Protein AF-A0A6I2X2X5-F1 (afdb_monomer_lite)

Structure (mmCIF, N/CA/C/O backbone):
data_AF-A0A6I2X2X5-F1
#
_entry.id   AF-A0A6I2X2X5-F1
#
loop_
_atom_site.group_PDB
_atom_site.id
_atom_site.type_symbol
_atom_site.label_atom_id
_atom_site.label_alt_id
_atom_site.label_comp_id
_atom_site.label_asym_id
_atom_site.label_entity_id
_atom_site.label_seq_id
_atom_site.pdbx_PDB_ins_code
_atom_site.Cartn_x
_atom_site.Cartn_y
_atom_site.Cartn_z
_atom_site.occupancy
_atom_site.B_iso_or_equiv
_atom_site.auth_seq_id
_atom_site.auth_comp_id
_atom_site.auth_asym_id
_atom_site.auth_atom_id
_atom_site.pdbx_PDB_model_num
ATOM 1 N N . ILE A 1 1 ? -25.294 11.859 3.677 1.00 70.31 1 ILE A N 1
ATOM 2 C CA . ILE A 1 1 ? -25.377 10.582 4.433 1.00 70.31 1 ILE A CA 1
ATOM 3 C C . ILE A 1 1 ? -26.573 9.757 3.980 1.00 70.31 1 ILE A C 1
ATOM 5 O O . ILE A 1 1 ? -26.322 8.728 3.386 1.00 70.31 1 ILE A O 1
ATOM 9 N N . ARG A 1 2 ? -27.830 10.205 4.142 1.00 77.06 2 ARG A N 1
ATOM 10 C CA . ARG A 1 2 ? -29.030 9.444 3.709 1.00 77.06 2 ARG A CA 1
ATOM 11 C C . ARG A 1 2 ? -28.963 8.922 2.261 1.00 77.06 2 ARG A C 1
ATOM 13 O O . ARG A 1 2 ? -29.245 7.759 2.027 1.00 77.06 2 ARG A O 1
ATOM 20 N N . THR A 1 3 ? -28.474 9.734 1.322 1.00 80.31 3 THR A N 1
ATOM 21 C CA . THR A 1 3 ? -28.262 9.330 -0.084 1.00 80.31 3 THR A CA 1
ATOM 22 C C . THR A 1 3 ? -27.225 8.211 -0.267 1.00 80.31 3 THR A C 1
ATOM 24 O O . THR A 1 3 ? -27.296 7.484 -1.245 1.00 80.31 3 THR A O 1
ATOM 27 N N . LEU A 1 4 ? -26.261 8.073 0.651 1.00 79.94 4 LEU A N 1
ATOM 28 C CA . LEU A 1 4 ? -25.192 7.065 0.591 1.00 79.94 4 LEU A CA 1
ATOM 29 C C . LEU A 1 4 ? -25.597 5.733 1.236 1.00 79.94 4 LEU A C 1
ATOM 31 O O . LEU A 1 4 ? -25.072 4.698 0.852 1.00 79.94 4 LEU A O 1
ATOM 35 N N . VAL A 1 5 ? -26.479 5.768 2.239 1.00 79.69 5 VAL A N 1
ATOM 36 C CA . VAL A 1 5 ? -26.761 4.620 3.121 1.00 79.69 5 VAL A CA 1
ATOM 37 C C . VAL A 1 5 ? -28.060 3.876 2.793 1.00 79.69 5 VAL A C 1
ATOM 39 O O . VAL A 1 5 ? -28.291 2.801 3.331 1.00 79.69 5 VAL A O 1
ATOM 42 N N . GLY A 1 6 ? -28.897 4.421 1.905 1.00 83.06 6 GLY A N 1
ATOM 43 C CA . GLY A 1 6 ? -30.153 3.788 1.494 1.00 83.06 6 GLY A CA 1
ATOM 44 C C . GLY A 1 6 ? -31.267 3.863 2.546 1.00 83.06 6 GLY A C 1
ATOM 45 O O . GLY A 1 6 ? -31.181 4.617 3.516 1.00 83.06 6 GLY A O 1
ATOM 46 N N . SER A 1 7 ? -32.348 3.110 2.319 1.00 84.19 7 SER A N 1
ATOM 47 C CA . SER A 1 7 ? -33.544 3.080 3.179 1.00 84.19 7 SER A CA 1
ATOM 48 C C . SER A 1 7 ? -33.384 2.246 4.449 1.00 84.19 7 SER A C 1
ATOM 50 O O . SER A 1 7 ? -34.158 2.430 5.383 1.00 84.19 7 SER A O 1
ATOM 52 N N . ASP A 1 8 ? -32.382 1.367 4.501 1.00 84.06 8 ASP A N 1
ATOM 53 C CA . ASP A 1 8 ? -32.175 0.430 5.615 1.00 84.06 8 ASP A CA 1
ATOM 54 C C . ASP A 1 8 ? -31.535 1.092 6.847 1.00 84.06 8 ASP A C 1
ATOM 56 O O . ASP A 1 8 ? -31.345 0.455 7.882 1.00 84.06 8 ASP A O 1
ATOM 60 N N . ILE A 1 9 ? -31.182 2.379 6.749 1.00 89.00 9 ILE A N 1
ATOM 61 C CA . ILE A 1 9 ? -30.486 3.126 7.797 1.00 89.00 9 ILE A CA 1
ATOM 62 C C . ILE A 1 9 ? -31.298 4.358 8.208 1.00 89.00 9 ILE A C 1
ATOM 64 O O . ILE A 1 9 ? -31.520 5.292 7.432 1.00 89.00 9 ILE A O 1
ATOM 68 N N . THR A 1 10 ? -31.663 4.412 9.490 1.00 90.50 10 THR A N 1
ATOM 69 C CA . THR A 1 10 ? -32.261 5.598 10.113 1.00 90.50 10 THR A CA 1
ATOM 70 C C . THR A 1 10 ? -31.168 6.578 10.523 1.00 90.50 10 THR A C 1
ATOM 72 O O . THR A 1 10 ? -30.361 6.306 11.408 1.00 90.50 10 THR A O 1
ATOM 75 N N . VAL A 1 11 ? -31.149 7.757 9.900 1.00 91.12 11 VAL A N 1
ATOM 76 C CA . VAL A 1 11 ? -30.179 8.814 10.224 1.00 91.12 11 VAL A CA 1
ATOM 77 C C . VAL A 1 11 ? -30.799 9.823 11.184 1.00 91.12 11 VAL A C 1
ATOM 79 O O . VAL A 1 11 ? -31.717 10.552 10.804 1.00 91.12 11 VAL A O 1
ATOM 82 N N . VAL A 1 12 ? -30.259 9.921 12.394 1.00 93.06 12 VAL A N 1
ATOM 83 C CA . VAL A 1 12 ? -30.629 10.945 13.383 1.00 93.06 12 VAL A CA 1
ATOM 84 C C . VAL A 1 12 ? -29.574 12.050 13.450 1.00 93.06 12 VAL A C 1
ATOM 86 O O . VAL A 1 12 ? -28.396 11.814 13.184 1.00 93.06 12 VAL A O 1
ATOM 89 N N . THR A 1 13 ? -29.990 13.269 13.790 1.00 94.00 13 THR A N 1
ATOM 90 C CA . THR A 1 13 ? -29.056 14.371 14.055 1.00 94.00 13 THR A CA 1
ATOM 91 C C . THR A 1 13 ? -28.380 14.139 15.405 1.00 94.00 13 THR A C 1
ATOM 93 O O . THR A 1 13 ? -29.068 13.940 16.403 1.00 94.00 13 THR A O 1
ATOM 96 N N . GLY A 1 14 ? -27.045 14.147 15.433 1.00 93.69 14 GLY A N 1
ATOM 97 C CA . GLY A 1 14 ? -26.266 13.984 16.664 1.00 93.69 14 GLY A CA 1
ATOM 98 C C . GLY A 1 14 ? -26.352 15.191 17.604 1.00 93.69 14 GLY A C 1
ATOM 99 O O . GLY A 1 14 ? -26.741 16.287 17.198 1.00 93.69 14 GLY A O 1
ATOM 100 N N . GLY A 1 15 ? -25.971 14.970 18.861 1.00 92.69 15 GLY A N 1
ATOM 101 C CA . GLY A 1 15 ? -25.857 16.002 19.892 1.00 92.69 15 GLY A CA 1
ATOM 102 C C . GLY A 1 15 ? -24.467 16.647 19.944 1.00 92.69 15 GLY A C 1
ATOM 103 O O . GLY A 1 15 ? -23.604 16.383 19.108 1.00 92.69 15 GLY A O 1
ATOM 104 N N . LYS A 1 16 ? -24.224 17.477 20.964 1.00 91.75 16 LYS A N 1
ATOM 105 C CA . LYS A 1 16 ? -22.926 18.132 21.214 1.00 91.75 16 LYS A CA 1
ATOM 106 C C . LYS A 1 16 ? -21.862 17.164 21.723 1.00 91.75 16 LYS A C 1
ATOM 108 O O . LYS A 1 16 ? -20.674 17.417 21.549 1.00 91.75 16 LYS A O 1
ATOM 113 N N . THR A 1 17 ? -22.276 16.082 22.378 1.00 89.44 17 THR A N 1
ATOM 114 C CA . THR A 1 17 ? -21.378 15.054 22.916 1.00 89.44 17 THR A CA 1
ATOM 115 C C . THR A 1 17 ? -21.669 13.686 22.304 1.00 89.44 17 THR A C 1
ATOM 117 O O . THR A 1 17 ? -22.729 13.451 21.711 1.00 89.44 17 THR A O 1
ATOM 120 N N . ARG A 1 18 ? -20.722 12.753 22.473 1.00 89.38 18 ARG A N 1
ATOM 121 C CA . ARG A 1 18 ? -20.910 11.346 22.094 1.00 89.38 18 ARG A CA 1
ATOM 122 C C . ARG A 1 18 ? -22.129 10.751 22.810 1.00 89.38 18 ARG A C 1
ATOM 124 O O . ARG A 1 18 ? -23.019 10.233 22.142 1.00 89.38 18 ARG A O 1
ATOM 131 N N . SER A 1 19 ? -22.212 10.906 24.133 1.00 89.62 19 SER A N 1
ATOM 132 C CA . SER A 1 19 ? -23.326 10.389 24.941 1.00 89.62 19 SER A CA 1
ATOM 133 C C . SER A 1 19 ? -24.678 10.992 24.543 1.00 89.62 19 SER A C 1
ATOM 135 O O . SER A 1 19 ? -25.665 10.266 24.477 1.00 89.62 19 SER A O 1
ATOM 137 N N . GLU A 1 20 ? -24.741 12.288 24.213 1.00 91.12 20 GLU A N 1
ATOM 138 C CA . GLU A 1 20 ? -25.983 12.924 23.741 1.00 91.12 20 GLU A CA 1
ATOM 139 C C . GLU A 1 20 ? -26.421 12.368 22.379 1.00 91.12 20 GLU A C 1
ATOM 141 O O . GLU A 1 20 ? -27.595 12.063 22.178 1.00 91.12 20 GLU A O 1
ATOM 146 N N . SER A 1 21 ? -25.474 12.171 21.459 1.00 93.25 21 SER A N 1
ATOM 147 C CA . SER A 1 21 ? -25.753 11.583 20.143 1.00 93.25 21 SER A CA 1
ATOM 148 C C . SER A 1 21 ? -26.330 10.172 20.257 1.00 93.25 21 SER A C 1
ATOM 150 O O . SER A 1 21 ? -27.275 9.829 19.547 1.00 93.25 21 SER A O 1
ATOM 152 N N . ILE A 1 22 ? -25.802 9.368 21.180 1.00 92.81 22 ILE A N 1
ATOM 153 C CA . ILE A 1 22 ? -26.276 8.001 21.418 1.00 92.81 22 ILE A CA 1
ATOM 154 C C . ILE A 1 22 ? -27.630 8.016 22.124 1.00 92.81 22 ILE A C 1
ATOM 156 O O . ILE A 1 22 ? -28.530 7.301 21.698 1.00 92.81 22 ILE A O 1
ATOM 160 N N . ALA A 1 23 ? -27.844 8.893 23.108 1.00 91.69 23 ALA A N 1
ATOM 161 C CA . ALA A 1 23 ? -29.148 9.058 23.749 1.00 91.69 23 ALA A CA 1
ATOM 162 C C . ALA A 1 23 ? -30.254 9.440 22.745 1.00 91.69 23 ALA A C 1
ATOM 164 O O . ALA A 1 23 ? -31.386 8.965 22.855 1.00 91.69 23 ALA A O 1
ATOM 165 N N . ILE A 1 24 ? -29.937 10.283 21.753 1.00 93.56 24 ILE A N 1
ATOM 166 C CA . ILE A 1 24 ? -30.850 10.611 20.647 1.00 93.56 24 ILE A CA 1
ATOM 167 C C . ILE A 1 24 ? -31.101 9.377 19.772 1.00 93.56 24 ILE A C 1
ATOM 169 O O . ILE A 1 24 ? -32.253 9.086 19.453 1.00 93.56 24 ILE A O 1
ATOM 173 N N . ALA A 1 25 ? -30.049 8.639 19.406 1.00 93.38 25 ALA A N 1
ATOM 174 C CA . ALA A 1 25 ? -30.169 7.440 18.579 1.00 93.38 25 ALA A CA 1
ATOM 175 C C . ALA A 1 25 ? -31.001 6.341 19.255 1.00 93.38 25 ALA A C 1
ATOM 177 O O . ALA A 1 25 ? -31.893 5.787 18.623 1.00 93.38 25 ALA A O 1
ATOM 178 N N . VAL A 1 26 ? -30.782 6.079 20.546 1.00 92.31 26 VAL A N 1
ATOM 179 C CA . VAL A 1 26 ? -31.507 5.057 21.321 1.00 92.31 26 VAL A CA 1
ATOM 180 C C . VAL A 1 26 ? -33.011 5.338 21.363 1.00 92.31 26 VAL A C 1
ATOM 182 O O . VAL A 1 26 ? -33.802 4.408 21.254 1.00 92.31 26 VAL A O 1
ATOM 185 N N . LYS A 1 27 ? -33.426 6.611 21.431 1.00 91.56 27 LYS A N 1
ATOM 186 C CA . LYS A 1 27 ? -34.848 7.007 21.368 1.00 91.56 27 LYS A CA 1
ATOM 187 C C . LYS A 1 27 ? -35.509 6.729 20.013 1.00 91.56 27 LYS A C 1
ATOM 189 O O . LYS A 1 27 ? -36.732 6.724 19.939 1.00 91.56 27 LYS A O 1
ATOM 194 N N . ALA A 1 28 ? -34.724 6.549 18.952 1.00 91.25 28 ALA A N 1
ATOM 195 C CA . ALA A 1 28 ? -35.218 6.240 17.611 1.00 91.25 28 ALA A CA 1
ATOM 196 C C . ALA A 1 28 ? -35.263 4.728 17.313 1.00 91.25 28 ALA A C 1
ATOM 198 O O . ALA A 1 28 ? -35.740 4.337 16.248 1.00 91.25 28 ALA A O 1
ATOM 199 N N . ILE A 1 29 ? -34.759 3.886 18.221 1.00 90.88 29 ILE A N 1
ATOM 200 C CA . ILE A 1 29 ? -34.779 2.423 18.100 1.00 90.88 29 ILE A CA 1
ATOM 201 C C . ILE A 1 29 ? -36.129 1.890 18.606 1.00 90.88 29 ILE A C 1
ATOM 203 O O . ILE A 1 29 ? -36.721 2.448 19.529 1.00 90.88 29 ILE A O 1
ATOM 207 N N . SER A 1 30 ? -36.627 0.806 18.000 1.00 89.62 30 SER A N 1
ATOM 208 C CA . SER A 1 30 ? -37.849 0.134 18.459 1.00 89.62 30 SER A CA 1
ATOM 209 C C . SER A 1 30 ? -37.692 -0.381 19.891 1.00 89.62 30 SER A C 1
ATOM 211 O O . SER A 1 30 ? -36.683 -0.990 20.235 1.00 89.62 30 SER A O 1
ATOM 213 N N . HIS A 1 31 ? -38.732 -0.225 20.710 1.00 87.12 31 HIS A N 1
ATOM 214 C CA . HIS A 1 31 ? -38.758 -0.781 22.066 1.00 87.12 31 HIS A CA 1
ATOM 215 C C . HIS A 1 31 ? -38.798 -2.320 22.103 1.00 87.12 31 HIS A C 1
ATOM 217 O O . HIS A 1 31 ? -38.585 -2.900 23.163 1.00 87.12 31 HIS A O 1
ATOM 223 N N . GLU A 1 32 ? -39.049 -2.977 20.966 1.00 91.94 32 GLU A N 1
ATOM 224 C CA . GLU A 1 32 ? -38.975 -4.438 20.818 1.00 91.94 32 GLU A CA 1
ATOM 225 C C . GLU A 1 32 ? -37.538 -4.943 20.604 1.00 91.94 32 GLU A C 1
ATOM 227 O O . GLU A 1 32 ? -37.293 -6.148 20.616 1.00 91.94 32 GLU A O 1
ATOM 232 N N . THR A 1 33 ? -36.572 -4.044 20.391 1.00 95.38 33 THR A N 1
ATOM 233 C CA . THR A 1 33 ? -35.165 -4.416 20.237 1.00 95.38 33 THR A CA 1
ATOM 234 C C . THR A 1 33 ? -34.619 -4.998 21.538 1.00 95.38 33 THR A C 1
ATOM 236 O O . THR A 1 33 ? -34.671 -4.365 22.587 1.00 95.38 33 THR A O 1
ATOM 239 N N . GLU A 1 34 ? -34.043 -6.196 21.459 1.00 96.19 34 GLU A N 1
ATOM 240 C CA . GLU A 1 34 ? -33.453 -6.872 22.617 1.00 96.19 34 GLU A CA 1
ATOM 241 C C . GLU A 1 34 ? -32.032 -6.366 22.910 1.00 96.19 34 GLU A C 1
ATOM 243 O O . GLU A 1 34 ? -31.707 -5.996 24.043 1.00 96.19 34 GLU A O 1
ATOM 248 N N . PHE A 1 35 ? -31.199 -6.283 21.868 1.00 97.69 35 PHE A N 1
ATOM 249 C CA . PHE A 1 35 ? -29.789 -5.912 21.963 1.00 97.69 35 PHE A CA 1
ATOM 250 C C . PHE A 1 35 ? -29.443 -4.738 21.055 1.00 97.69 35 PHE A C 1
ATOM 252 O O . PHE A 1 35 ? -29.902 -4.653 19.917 1.00 97.69 35 PHE A O 1
ATOM 259 N N . VAL A 1 36 ? -28.572 -3.860 21.546 1.00 97.50 36 VAL A N 1
ATOM 260 C CA . VAL A 1 36 ? -28.026 -2.732 20.791 1.00 97.50 36 VAL A CA 1
ATOM 261 C C . VAL A 1 36 ? -26.512 -2.842 20.761 1.00 97.50 36 VAL A C 1
ATOM 263 O O . VAL A 1 36 ? -25.874 -2.993 21.802 1.00 97.50 36 VAL A O 1
ATOM 266 N N . LEU A 1 37 ? -25.940 -2.731 19.563 1.00 97.69 37 LEU A N 1
ATOM 267 C CA . LEU A 1 37 ? -24.509 -2.528 19.382 1.00 97.69 37 LEU A CA 1
ATOM 268 C C . LEU A 1 37 ? -24.243 -1.054 19.085 1.00 97.69 37 LEU A C 1
ATOM 270 O O . LEU A 1 37 ? -24.782 -0.502 18.127 1.00 97.69 37 LEU A O 1
ATOM 274 N N . VAL A 1 38 ? -23.381 -0.429 19.880 1.00 96.62 38 VAL A N 1
ATOM 275 C CA . VAL A 1 38 ? -22.871 0.918 19.625 1.00 96.62 38 VAL A CA 1
ATOM 276 C C . VAL A 1 38 ? -21.484 0.803 19.007 1.00 96.62 38 VAL A C 1
ATOM 278 O O . VAL A 1 38 ? -20.564 0.257 19.619 1.00 96.62 38 VAL A O 1
ATOM 281 N N . HIS A 1 39 ? -21.327 1.324 17.789 1.00 96.12 39 HIS A N 1
ATOM 282 C CA . HIS A 1 39 ? -20.078 1.243 17.033 1.00 96.12 39 HIS A CA 1
ATOM 283 C C . HIS A 1 39 ? -19.559 2.614 16.619 1.00 96.12 39 HIS A C 1
ATOM 285 O O . HIS A 1 39 ? -20.309 3.448 16.112 1.00 96.12 39 HIS A O 1
ATOM 291 N N . ASP A 1 40 ? -18.255 2.832 16.789 1.00 94.94 40 ASP A N 1
ATOM 292 C CA . ASP A 1 40 ? -17.619 4.057 16.312 1.00 94.94 40 ASP A CA 1
ATOM 293 C C . ASP A 1 40 ? -17.331 3.903 14.813 1.00 94.94 40 ASP A C 1
ATOM 295 O O . ASP A 1 40 ? -16.561 3.030 14.415 1.00 94.94 40 ASP A O 1
ATOM 299 N N . ALA A 1 41 ? -17.849 4.805 13.977 1.00 93.44 41 ALA A N 1
ATOM 300 C CA . ALA A 1 41 ? -17.565 4.797 12.535 1.00 93.44 41 ALA A CA 1
ATOM 301 C C . ALA A 1 41 ? -16.058 4.896 12.208 1.00 93.44 41 ALA A C 1
ATOM 303 O O . ALA A 1 41 ? -15.610 4.417 11.170 1.00 93.44 41 ALA A O 1
ATOM 304 N N . ALA A 1 42 ? -15.260 5.470 13.116 1.00 95.62 42 ALA A N 1
ATOM 305 C CA . ALA A 1 42 ? -13.803 5.541 13.005 1.00 95.62 42 ALA A CA 1
ATOM 306 C C . ALA A 1 42 ? -13.092 4.177 13.171 1.00 95.62 42 ALA A C 1
ATOM 308 O O . ALA A 1 42 ? -11.895 4.089 12.913 1.00 95.62 42 ALA A O 1
ATOM 309 N N . ARG A 1 43 ? -13.798 3.111 13.576 1.00 96.88 43 ARG A N 1
ATOM 310 C CA . ARG A 1 43 ? -13.306 1.721 13.596 1.00 96.88 43 ARG A CA 1
ATOM 311 C C . ARG A 1 43 ? -13.811 0.957 12.374 1.00 96.88 43 ARG A C 1
ATOM 313 O O . ARG A 1 43 ? -14.503 -0.055 12.484 1.00 96.88 43 ARG A O 1
ATOM 320 N N . ALA A 1 44 ? -13.498 1.482 11.194 1.00 95.62 44 ALA A N 1
ATOM 321 C CA . ALA A 1 44 ? -14.063 1.023 9.925 1.00 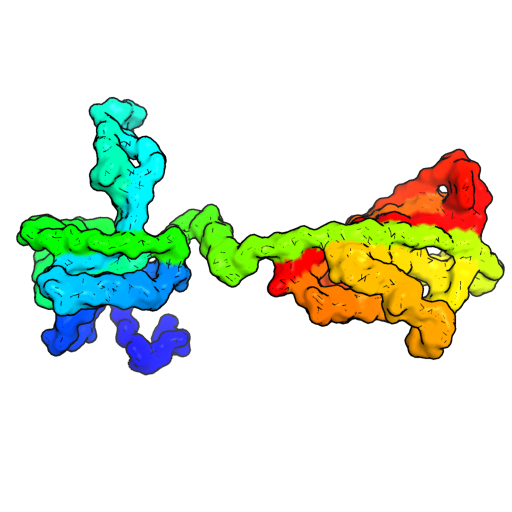95.62 44 ALA A CA 1
ATOM 322 C C . ALA A 1 44 ? -13.672 -0.416 9.538 1.00 95.62 44 ALA A C 1
ATOM 324 O O . ALA A 1 44 ? -14.334 -1.022 8.701 1.00 95.62 44 ALA A O 1
ATOM 325 N N . LEU A 1 45 ? -12.603 -0.959 10.129 1.00 96.81 45 LEU A N 1
ATOM 326 C CA . LEU A 1 45 ? -12.073 -2.282 9.794 1.00 96.81 45 LEU A CA 1
ATOM 327 C C . LEU A 1 45 ? -12.441 -3.372 10.807 1.00 96.81 45 LEU A C 1
ATOM 329 O O . LEU A 1 45 ? -12.002 -4.508 10.620 1.00 96.81 45 LEU A O 1
ATOM 333 N N . ALA A 1 46 ? -13.249 -3.056 11.827 1.00 97.50 46 ALA A N 1
ATOM 334 C CA . ALA A 1 46 ? -13.786 -4.050 12.750 1.00 97.50 46 ALA A CA 1
ATOM 335 C C . ALA A 1 46 ? -14.594 -5.118 11.990 1.00 97.50 46 ALA A C 1
ATOM 337 O O . ALA A 1 46 ? -15.421 -4.808 11.130 1.00 97.50 46 ALA A O 1
ATOM 338 N N . SER A 1 47 ? -14.331 -6.384 12.286 1.00 97.12 47 SER A N 1
ATOM 339 C CA . SER A 1 47 ? -14.915 -7.534 11.616 1.00 97.12 47 SER A CA 1
ATOM 340 C C . SER A 1 47 ? -16.342 -7.800 12.094 1.00 97.12 47 SER A C 1
ATOM 342 O O . SER A 1 47 ? -16.733 -7.501 13.225 1.00 97.12 47 SER A O 1
ATOM 344 N N . SER A 1 48 ? -17.144 -8.434 11.239 1.00 97.44 48 SER A N 1
ATOM 345 C CA . SER A 1 48 ? -18.463 -8.919 11.654 1.00 97.44 48 SER A CA 1
ATOM 346 C C . SER A 1 48 ? -18.373 -10.049 12.686 1.00 97.44 48 SER A C 1
ATOM 348 O O . SER A 1 48 ? -19.329 -10.256 13.429 1.00 97.44 48 SER A O 1
ATOM 350 N N . ASP A 1 49 ? -17.247 -10.765 12.761 1.00 98.19 49 ASP A N 1
ATOM 351 C CA . ASP A 1 49 ? -17.013 -11.788 13.787 1.00 98.19 49 ASP A CA 1
ATOM 352 C C . ASP A 1 49 ? -16.856 -11.173 15.177 1.00 98.19 49 ASP A C 1
ATOM 354 O O . ASP A 1 49 ? -17.418 -11.699 16.138 1.00 98.19 49 ASP A O 1
ATOM 358 N N . LEU A 1 50 ? -16.199 -10.013 15.278 1.00 98.50 50 LEU A N 1
ATOM 359 C CA . LEU A 1 50 ? -16.148 -9.240 16.516 1.00 98.50 50 LEU A CA 1
ATOM 360 C C . LEU A 1 50 ? -17.554 -8.838 16.986 1.00 98.50 50 LEU A C 1
ATOM 362 O O . LEU A 1 50 ? -17.897 -9.003 18.152 1.00 98.50 50 LEU A O 1
ATOM 366 N N . ALA A 1 51 ? -18.407 -8.358 16.077 1.00 98.25 51 ALA A N 1
ATOM 367 C CA . ALA A 1 51 ? -19.794 -8.028 16.415 1.00 98.25 51 ALA A CA 1
ATOM 368 C C . ALA A 1 51 ? -20.595 -9.270 16.858 1.00 98.25 51 ALA A C 1
ATOM 370 O O . ALA A 1 51 ? -21.362 -9.209 17.821 1.00 98.25 51 ALA A O 1
ATOM 371 N N . ARG A 1 52 ? -20.396 -10.414 16.188 1.00 98.50 52 ARG A N 1
ATOM 372 C CA . ARG A 1 52 ? -21.027 -11.692 16.555 1.00 98.50 52 ARG A CA 1
ATOM 373 C C . ARG A 1 52 ? -20.592 -12.186 17.934 1.00 98.50 52 ARG A C 1
ATOM 375 O O . ARG A 1 52 ? -21.441 -12.682 18.670 1.00 98.50 52 ARG A O 1
ATOM 382 N N . SER A 1 53 ? -19.318 -12.044 18.308 1.00 98.50 53 SER A N 1
ATOM 383 C CA . SER A 1 53 ? -18.831 -12.478 19.626 1.00 98.50 53 SER A CA 1
ATOM 384 C C . SER A 1 53 ? -19.464 -11.664 20.761 1.00 98.50 53 SER A C 1
ATOM 386 O O . SER A 1 53 ? -19.899 -12.234 21.763 1.00 98.50 53 SER A O 1
ATOM 388 N N . VAL A 1 54 ? -19.617 -10.352 20.559 1.00 98.62 54 VAL A N 1
ATOM 389 C CA . VAL A 1 54 ? -20.326 -9.452 21.479 1.00 98.62 54 VAL A CA 1
ATOM 390 C C . VAL A 1 54 ? -21.795 -9.863 21.624 1.00 98.62 54 VAL A C 1
ATOM 392 O O . VAL A 1 54 ? -22.277 -10.032 22.743 1.00 98.62 54 VAL A O 1
ATOM 395 N N . LEU A 1 55 ? -22.499 -10.091 20.508 1.00 98.38 55 LEU A N 1
ATOM 396 C CA . LEU A 1 55 ? -23.899 -10.539 20.522 1.00 98.38 55 LEU A CA 1
ATOM 397 C C . LEU A 1 55 ? -24.073 -11.905 21.192 1.00 98.38 55 LEU A C 1
ATOM 399 O O . LEU A 1 55 ? -25.019 -12.094 21.950 1.00 98.38 55 LEU A O 1
ATOM 403 N N . SER A 1 56 ? -23.157 -12.846 20.958 1.00 98.38 56 SER A N 1
ATOM 404 C CA . SER A 1 56 ? -23.204 -14.171 21.583 1.00 98.38 56 SER A CA 1
ATOM 405 C C . SER A 1 56 ? -23.113 -14.090 23.108 1.00 98.38 56 SER A C 1
ATOM 407 O O . SER A 1 56 ? -23.784 -14.855 23.802 1.00 98.38 56 SER A O 1
ATOM 409 N N . ALA A 1 57 ? -22.299 -13.177 23.642 1.00 98.31 57 ALA A N 1
ATOM 410 C CA . ALA A 1 57 ? -22.195 -12.964 25.083 1.00 98.31 57 ALA A CA 1
ATOM 411 C C . ALA A 1 57 ? -23.475 -12.331 25.658 1.00 98.31 57 ALA A C 1
ATOM 413 O O . ALA A 1 57 ? -23.954 -12.777 26.700 1.00 98.31 57 ALA A O 1
ATOM 414 N N . LEU A 1 58 ? -24.080 -11.366 24.953 1.00 98.31 58 LEU A N 1
ATOM 415 C CA . LEU A 1 58 ? -25.377 -10.796 25.341 1.00 98.31 58 LEU A CA 1
ATOM 416 C C . LEU A 1 58 ? -26.489 -11.856 25.352 1.00 98.31 58 LEU A C 1
ATOM 418 O O . LEU A 1 58 ? -27.202 -11.994 26.342 1.00 98.31 58 LEU A O 1
ATOM 422 N N . ALA A 1 59 ? -26.575 -12.673 24.299 1.00 97.88 59 ALA A N 1
ATOM 423 C CA . ALA A 1 59 ? -27.532 -13.776 24.201 1.00 97.88 59 ALA A CA 1
ATOM 424 C C . ALA A 1 59 ? -27.327 -14.856 25.283 1.00 97.88 59 ALA A C 1
ATOM 426 O O . ALA A 1 59 ? -28.247 -15.605 25.597 1.00 97.88 59 ALA A O 1
ATOM 427 N N . SER A 1 60 ? -26.134 -14.917 25.886 1.00 97.69 60 SER A N 1
ATOM 428 C CA . SER A 1 60 ? -25.830 -15.797 27.024 1.00 97.69 60 SER A CA 1
ATOM 429 C C . SER A 1 60 ? -26.249 -15.205 28.381 1.00 97.69 60 SER A C 1
ATOM 431 O O . SER A 1 60 ? -26.007 -15.823 29.416 1.00 97.69 60 SER A O 1
ATOM 433 N N . GLY A 1 61 ? -26.878 -14.023 28.394 1.00 97.06 61 GLY A N 1
ATOM 434 C CA . GLY A 1 61 ? -27.443 -13.377 29.583 1.00 97.06 61 GLY A CA 1
ATOM 435 C C . GLY A 1 61 ? -26.673 -12.154 30.090 1.00 97.06 61 GLY A C 1
ATOM 436 O O . GLY A 1 61 ? -27.082 -11.551 31.086 1.00 97.06 61 GLY A O 1
ATOM 437 N N . GLU A 1 62 ? -25.581 -11.764 29.430 1.00 98.12 62 GLU A N 1
ATOM 438 C CA . GLU A 1 62 ? -24.834 -10.560 29.799 1.00 98.12 62 GLU A CA 1
ATOM 439 C C . GLU A 1 62 ? -25.598 -9.291 29.394 1.00 98.12 62 GLU A C 1
ATOM 441 O O . GLU A 1 62 ? -26.277 -9.240 28.371 1.00 98.12 62 GLU A O 1
ATOM 446 N N . LYS A 1 63 ? -25.482 -8.229 30.198 1.00 97.75 63 LYS A N 1
ATOM 447 C CA . LYS A 1 63 ? -26.208 -6.964 29.959 1.00 97.75 63 LYS A CA 1
ATOM 448 C C . LYS A 1 63 ? -25.378 -5.904 29.247 1.00 97.75 63 LYS A C 1
ATOM 450 O O . LYS A 1 63 ? -25.951 -4.995 28.647 1.00 97.75 63 LYS A O 1
ATOM 455 N N . CYS A 1 64 ? -24.057 -6.003 29.355 1.00 98.38 64 CYS A N 1
ATOM 456 C CA . CYS A 1 64 ? -23.091 -5.101 28.751 1.00 98.38 64 CYS A CA 1
ATOM 457 C C . CYS A 1 64 ? -21.816 -5.877 28.430 1.00 98.38 64 CYS A C 1
ATOM 459 O O . CYS A 1 64 ? -21.269 -6.554 29.303 1.00 98.38 64 CYS A O 1
ATOM 461 N N . VAL A 1 65 ? -21.370 -5.801 27.179 1.00 98.62 65 VAL A N 1
ATOM 462 C CA . VAL A 1 65 ? -20.231 -6.555 26.661 1.00 98.62 65 VAL A CA 1
ATOM 463 C C . VAL A 1 65 ? -19.334 -5.628 25.852 1.00 98.62 65 VAL A C 1
ATOM 465 O O . VAL A 1 65 ? -19.808 -4.936 24.951 1.00 98.62 65 VAL A O 1
ATOM 468 N N . ILE A 1 66 ? -18.033 -5.645 26.133 1.00 98.44 66 ILE A N 1
ATOM 469 C CA . ILE A 1 66 ? -17.038 -4.850 25.408 1.00 98.44 66 ILE A CA 1
ATOM 470 C C . ILE A 1 66 ? -15.888 -5.727 24.892 1.00 98.44 66 ILE A C 1
ATOM 472 O O . ILE A 1 66 ? -15.374 -6.568 25.636 1.00 98.44 66 ILE A O 1
ATOM 476 N N . PRO A 1 67 ? -15.437 -5.546 23.642 1.00 98.38 67 PRO A N 1
ATOM 477 C CA . PRO A 1 67 ? -14.184 -6.122 23.193 1.00 98.38 67 PRO A CA 1
ATOM 478 C C . PRO A 1 67 ? -12.995 -5.353 23.759 1.00 98.38 67 PRO A C 1
ATOM 480 O O . PRO A 1 67 ? -13.006 -4.119 23.812 1.00 98.38 67 PRO A O 1
ATOM 483 N N . VAL A 1 68 ? -11.956 -6.082 24.161 1.00 98.06 68 VAL A N 1
ATOM 484 C CA . VAL A 1 68 ? -10.733 -5.494 24.710 1.00 98.06 68 VAL A CA 1
ATOM 485 C C . VAL A 1 68 ? -9.478 -6.158 24.150 1.00 98.06 68 VAL A C 1
ATOM 487 O O . VAL A 1 68 ? -9.446 -7.368 23.921 1.00 98.06 68 VAL A O 1
ATOM 490 N N . LEU A 1 69 ? -8.425 -5.366 23.966 1.00 97.88 69 LEU A N 1
ATOM 491 C CA . LEU A 1 69 ? -7.070 -5.863 23.722 1.00 97.88 69 LEU A CA 1
ATOM 492 C C . LEU A 1 69 ? -6.245 -5.747 25.008 1.00 97.88 69 LEU A C 1
ATOM 494 O O . LEU A 1 69 ? -6.370 -4.729 25.692 1.00 97.88 69 LEU A O 1
ATOM 498 N N . PRO A 1 70 ? -5.397 -6.731 25.348 1.00 96.44 70 PRO A N 1
ATOM 499 C CA . PRO A 1 70 ? -4.501 -6.604 26.491 1.00 96.44 70 PRO A CA 1
ATOM 500 C C . PRO A 1 70 ? -3.560 -5.408 26.308 1.00 96.44 70 PRO A C 1
ATOM 502 O O . PRO A 1 70 ? -3.144 -5.096 25.188 1.00 96.44 70 PRO A O 1
ATOM 505 N N . GLU A 1 71 ? -3.220 -4.739 27.407 1.00 95.31 71 GLU A N 1
ATOM 506 C CA . GLU A 1 71 ? -2.171 -3.725 27.383 1.00 95.31 71 GLU A CA 1
ATOM 507 C C . GLU A 1 71 ? -0.792 -4.395 27.445 1.00 95.31 71 GLU A C 1
ATOM 509 O O . GLU A 1 71 ? -0.536 -5.254 28.290 1.00 95.31 71 GLU A O 1
ATOM 514 N N . VAL A 1 72 ? 0.097 -4.020 26.528 1.00 93.12 72 VAL A N 1
ATOM 515 C CA . VAL A 1 72 ? 1.451 -4.588 26.415 1.00 93.12 72 VAL A CA 1
ATOM 516 C C . VAL A 1 72 ? 2.495 -3.630 26.976 1.00 93.12 72 VAL A C 1
ATOM 518 O O . VAL A 1 72 ? 3.501 -4.067 27.552 1.00 93.12 72 VAL A O 1
ATOM 521 N N . ASP A 1 73 ? 2.210 -2.333 26.918 1.00 94.44 73 ASP A N 1
ATOM 522 C CA . ASP A 1 73 ? 3.096 -1.293 27.405 1.00 94.44 73 ASP A CA 1
ATOM 523 C C . ASP A 1 73 ? 2.903 -1.047 28.907 1.00 94.44 73 ASP A C 1
ATOM 525 O O . ASP A 1 73 ? 1.873 -1.350 29.511 1.00 94.44 73 ASP A O 1
ATOM 529 N N . THR A 1 74 ? 3.935 -0.513 29.563 1.00 94.94 74 THR A N 1
ATOM 530 C CA . THR A 1 74 ? 3.797 -0.098 30.965 1.00 94.94 74 THR A CA 1
ATOM 531 C C . THR A 1 74 ? 3.046 1.225 31.023 1.00 94.94 74 THR A C 1
ATOM 533 O O . THR A 1 74 ? 3.574 2.253 30.605 1.00 94.94 74 THR A O 1
ATOM 536 N N . VAL A 1 75 ? 1.851 1.221 31.608 1.00 96.56 75 VAL A N 1
ATOM 537 C CA . VAL A 1 75 ? 1.058 2.438 31.819 1.00 96.56 75 VAL A CA 1
ATOM 538 C C . VAL A 1 75 ? 1.421 3.075 33.160 1.00 96.56 75 VAL A C 1
ATOM 540 O O . VAL A 1 75 ? 1.571 2.394 34.175 1.00 96.56 75 VAL A O 1
ATOM 543 N N . LYS A 1 76 ? 1.572 4.400 33.169 1.00 96.88 76 LYS A N 1
ATOM 544 C CA . LYS A 1 76 ? 1.790 5.204 34.378 1.00 96.88 76 LYS A CA 1
ATOM 545 C C . LYS A 1 76 ? 0.590 6.114 34.592 1.00 96.88 76 LYS A C 1
ATOM 547 O O . LYS A 1 76 ? 0.138 6.757 33.649 1.00 96.88 76 LYS A O 1
ATOM 552 N N . VAL A 1 77 ? 0.117 6.211 35.831 1.00 97.25 77 VAL A N 1
ATOM 553 C CA . VAL A 1 77 ? -0.750 7.320 36.237 1.00 97.25 77 VAL A CA 1
ATOM 554 C C . VAL A 1 77 ? 0.167 8.494 36.540 1.00 97.25 77 VAL A C 1
ATOM 556 O O . VAL A 1 77 ? 1.076 8.362 37.363 1.00 97.25 77 VAL A O 1
ATOM 559 N N . ILE A 1 78 ? -0.035 9.611 35.849 1.00 97.81 78 ILE A N 1
ATOM 560 C CA . ILE A 1 78 ? 0.771 10.823 36.004 1.00 97.81 78 ILE A CA 1
ATOM 561 C C . ILE A 1 78 ? -0.072 11.947 36.603 1.00 97.81 78 ILE A C 1
ATOM 563 O O . ILE A 1 78 ? -1.263 12.064 36.314 1.00 97.81 78 ILE A O 1
ATOM 567 N N . SER A 1 79 ? 0.545 12.769 37.441 1.00 96.56 79 SER A N 1
ATOM 568 C CA . SER A 1 79 ? -0.054 13.989 37.971 1.00 96.56 79 SER A CA 1
ATOM 569 C C . SER A 1 79 ? -0.073 15.099 36.918 1.00 96.56 79 SER A C 1
ATOM 571 O O . SER A 1 79 ? 0.630 15.047 35.907 1.00 96.56 79 SER A O 1
ATOM 573 N N . SER A 1 80 ? -0.864 16.144 37.167 1.00 96.00 80 SER A N 1
ATOM 574 C CA . SER A 1 80 ? -0.982 17.299 36.267 1.00 96.00 80 SER A CA 1
ATOM 575 C C . SER A 1 80 ? 0.321 18.087 36.080 1.00 96.00 80 SER A C 1
ATOM 577 O O . SER A 1 80 ? 0.461 18.787 35.084 1.00 96.00 80 SER A O 1
ATOM 579 N N . ASP A 1 81 ? 1.265 17.987 37.017 1.00 96.31 81 ASP A N 1
ATOM 580 C CA . ASP A 1 81 ? 2.610 18.575 36.951 1.00 96.31 81 ASP A CA 1
ATOM 581 C C . ASP A 1 81 ? 3.663 17.627 36.335 1.00 96.31 81 ASP A C 1
ATOM 583 O O . ASP A 1 81 ? 4.839 17.976 36.269 1.00 96.31 81 ASP A O 1
ATOM 587 N N . GLY A 1 82 ? 3.246 16.458 35.826 1.00 96.62 82 GLY A N 1
ATOM 588 C CA . GLY A 1 82 ? 4.070 15.580 34.988 1.00 96.62 82 GLY A CA 1
ATOM 589 C C . GLY A 1 82 ? 4.868 14.503 35.727 1.00 96.62 82 GLY A C 1
ATOM 590 O O . GLY A 1 82 ? 5.716 13.854 35.113 1.00 96.62 82 GLY A O 1
ATOM 591 N N . PHE A 1 83 ? 4.607 14.275 37.015 1.00 97.62 83 PHE A N 1
ATOM 592 C CA . PHE A 1 83 ? 5.280 13.237 37.799 1.00 97.62 83 PHE A CA 1
ATOM 593 C C . PHE A 1 83 ? 4.465 11.943 37.862 1.00 97.62 83 PHE A C 1
ATOM 595 O O . PHE A 1 83 ? 3.237 11.941 37.827 1.00 97.62 83 PHE A O 1
ATOM 602 N N . VAL A 1 84 ? 5.151 10.804 37.969 1.00 97.62 84 VAL A N 1
ATOM 603 C CA . VAL A 1 84 ? 4.493 9.500 38.134 1.00 97.62 84 VAL A CA 1
ATOM 604 C C . VAL A 1 84 ? 3.870 9.413 39.527 1.00 97.62 84 VAL A C 1
ATOM 606 O O . VAL A 1 84 ? 4.574 9.516 40.527 1.00 97.62 84 VAL A O 1
ATOM 609 N N . GLN A 1 85 ? 2.564 9.155 39.587 1.00 97.81 85 GLN A N 1
ATOM 610 C CA . GLN A 1 85 ? 1.836 8.875 40.826 1.00 97.81 85 GLN A CA 1
ATOM 611 C C . GLN A 1 85 ? 1.815 7.379 41.140 1.00 97.81 85 GLN A C 1
ATOM 613 O O . GLN A 1 85 ? 2.029 6.973 42.280 1.00 97.81 85 GLN A O 1
ATOM 618 N N . SER A 1 86 ? 1.554 6.541 40.134 1.00 97.31 86 SER A N 1
ATOM 619 C CA . SER A 1 86 ? 1.507 5.089 40.306 1.00 97.31 86 SER A CA 1
ATOM 620 C C . SER A 1 86 ? 1.724 4.341 38.991 1.00 97.31 86 SER A C 1
ATOM 622 O O . SER A 1 86 ? 1.730 4.912 37.898 1.00 97.31 86 SER A O 1
ATOM 624 N N . THR A 1 87 ? 1.959 3.035 39.103 1.00 96.88 87 THR A N 1
ATOM 625 C CA . THR A 1 87 ? 2.061 2.101 37.974 1.00 96.88 87 THR A CA 1
ATOM 626 C C . THR A 1 87 ? 1.077 0.967 38.228 1.00 96.88 87 THR A C 1
ATOM 628 O O . THR A 1 87 ? 1.370 0.127 39.080 1.00 96.88 87 THR A O 1
ATOM 631 N N . PRO A 1 88 ? -0.094 0.953 37.572 1.00 96.06 88 PRO A N 1
ATOM 632 C CA . PRO A 1 88 ? -1.043 -0.142 37.724 1.00 96.06 88 PRO A CA 1
ATOM 633 C C . PRO A 1 88 ? -0.440 -1.474 37.259 1.00 96.06 88 PRO A C 1
ATOM 635 O O . PRO A 1 88 ? 0.452 -1.495 36.405 1.00 96.06 88 PRO A O 1
ATOM 638 N N . ASP A 1 89 ? -0.941 -2.590 37.795 1.00 95.31 89 ASP A N 1
ATOM 639 C CA . ASP A 1 89 ? -0.584 -3.909 37.275 1.00 95.31 89 ASP A CA 1
ATOM 640 C C . ASP A 1 89 ? -1.151 -4.076 35.861 1.00 95.31 89 ASP A C 1
ATOM 642 O O . ASP A 1 89 ? -2.366 -4.162 35.661 1.00 95.31 89 ASP A O 1
ATOM 646 N N . ARG A 1 90 ? -0.248 -4.161 34.882 1.00 95.19 90 ARG A N 1
ATOM 647 C CA . ARG A 1 90 ? -0.564 -4.309 33.460 1.00 95.19 90 ARG A CA 1
ATOM 648 C C . ARG A 1 90 ? -1.481 -5.501 33.181 1.00 95.19 90 ARG A C 1
ATOM 650 O O . ARG A 1 90 ? -2.274 -5.421 32.252 1.00 95.19 90 ARG A O 1
ATOM 657 N N . SER A 1 91 ? -1.422 -6.571 33.982 1.00 93.81 91 SER A N 1
ATOM 658 C CA . SER A 1 91 ? -2.280 -7.752 33.791 1.00 93.81 91 SER A CA 1
ATOM 659 C C . SER A 1 91 ? -3.781 -7.452 33.926 1.00 93.81 91 SER A C 1
ATOM 661 O O . SER A 1 91 ? -4.610 -8.179 33.382 1.00 93.81 91 SER A O 1
ATOM 663 N N . SER A 1 92 ? -4.122 -6.354 34.607 1.00 93.75 92 SER A N 1
ATOM 664 C CA . SER A 1 92 ? -5.492 -5.873 34.799 1.00 93.75 92 SER A CA 1
ATOM 665 C C . SER A 1 92 ? -5.886 -4.725 33.862 1.00 93.75 92 SER A C 1
ATOM 667 O O . SER A 1 92 ? -7.000 -4.216 33.958 1.00 93.75 92 SER A O 1
ATOM 669 N N . LEU A 1 93 ? -4.996 -4.312 32.952 1.00 96.19 93 LEU A N 1
ATOM 670 C CA . LEU A 1 93 ? -5.241 -3.228 32.003 1.00 96.19 93 LEU A CA 1
ATOM 671 C C . LEU A 1 93 ? -5.592 -3.761 30.614 1.00 96.19 93 LEU A C 1
ATOM 673 O O . LEU A 1 93 ? -4.974 -4.698 30.104 1.00 96.19 93 LEU A O 1
ATOM 677 N N . ALA A 1 94 ? -6.560 -3.112 29.971 1.00 96.50 94 ALA A N 1
ATOM 678 C CA . ALA A 1 94 ? -6.957 -3.442 28.614 1.00 96.50 94 ALA A CA 1
ATOM 679 C C . ALA A 1 94 ? -7.428 -2.202 27.840 1.00 96.50 94 ALA A C 1
ATOM 681 O O . ALA A 1 94 ? -8.024 -1.281 28.399 1.00 96.50 94 ALA A O 1
ATOM 682 N N . LYS A 1 95 ? -7.185 -2.201 26.528 1.00 95.69 95 LYS A N 1
ATOM 683 C CA . LYS A 1 95 ? -7.643 -1.174 25.589 1.00 95.69 95 LYS A CA 1
ATOM 684 C C . LYS A 1 95 ? -9.039 -1.534 25.093 1.00 95.69 95 LYS A C 1
ATOM 686 O O . LYS A 1 95 ? -9.212 -2.534 24.396 1.00 95.69 95 LYS A O 1
ATOM 691 N N . VAL A 1 96 ? -10.024 -0.708 25.433 1.00 96.12 96 VAL A N 1
ATOM 692 C CA . VAL A 1 96 ? -11.430 -0.925 25.065 1.00 96.12 96 VAL A CA 1
ATOM 693 C C . VAL A 1 96 ? -11.678 -0.612 23.585 1.00 96.12 96 VAL A C 1
ATOM 695 O O . VAL A 1 96 ? -11.163 0.364 23.020 1.00 96.12 96 VAL A O 1
ATOM 698 N N . GLN A 1 97 ? -12.497 -1.444 22.946 1.00 97.06 97 GLN A N 1
ATOM 699 C CA . GLN A 1 97 ? -12.919 -1.297 21.558 1.00 97.06 97 GLN A CA 1
ATOM 700 C C . GLN A 1 97 ? -14.444 -1.165 21.429 1.00 97.06 97 GLN A C 1
ATOM 702 O O . GLN A 1 97 ? -15.195 -1.403 22.371 1.00 97.06 97 GLN A O 1
ATOM 707 N N . THR A 1 98 ? -14.893 -0.759 20.241 1.00 96.62 98 THR A N 1
ATOM 708 C CA . THR A 1 98 ? -16.282 -0.906 19.783 1.00 96.62 98 THR A CA 1
ATOM 709 C C . THR A 1 98 ? -16.299 -1.898 18.601 1.00 96.62 98 THR A C 1
ATOM 711 O O . THR A 1 98 ? -15.278 -2.001 17.910 1.00 96.62 98 THR A O 1
ATOM 714 N N . PRO A 1 99 ? -17.385 -2.667 18.381 1.00 97.69 99 PRO A N 1
ATOM 715 C CA . PRO A 1 99 ? -18.736 -2.466 18.905 1.00 97.69 99 PRO A CA 1
ATOM 716 C C . PRO A 1 99 ? -18.871 -2.828 20.385 1.00 97.69 99 PRO A C 1
ATOM 718 O O . PRO A 1 99 ? -18.418 -3.881 20.815 1.00 97.69 99 PRO A O 1
ATOM 721 N N . GLN A 1 100 ? -19.511 -1.954 21.156 1.00 98.00 100 GLN A N 1
ATOM 722 C CA . GLN A 1 100 ? -19.949 -2.255 22.518 1.00 98.00 100 GLN A CA 1
ATOM 723 C C . GLN A 1 100 ? -21.391 -2.742 22.466 1.00 98.00 100 GLN A C 1
ATOM 725 O O . GLN A 1 100 ? -22.218 -2.145 21.778 1.00 98.00 100 GLN A O 1
ATOM 730 N N . GLY A 1 101 ? -21.688 -3.834 23.159 1.00 98.19 101 GLY A N 1
ATOM 731 C CA . GLY A 1 101 ? -23.002 -4.456 23.161 1.00 98.19 101 GLY A CA 1
ATOM 732 C C . GLY A 1 101 ? -23.745 -4.250 24.467 1.00 98.19 101 GLY A C 1
ATOM 733 O O . GLY A 1 101 ? -23.156 -4.333 25.543 1.00 98.19 101 GLY A O 1
ATOM 734 N N . PHE A 1 102 ? -25.053 -4.031 24.373 1.00 98.19 102 PHE A N 1
ATOM 735 C CA . PHE A 1 102 ? -25.919 -3.772 25.516 1.00 98.19 102 PHE A CA 1
ATOM 736 C C . PHE A 1 102 ? -27.275 -4.448 25.345 1.00 98.19 102 PHE A C 1
ATOM 738 O O . PHE A 1 102 ? -27.796 -4.514 24.231 1.00 98.19 102 PHE A O 1
ATOM 745 N N . SER A 1 103 ? -27.903 -4.855 26.451 1.00 97.44 103 SER A N 1
ATOM 746 C CA . SER A 1 103 ? -29.362 -5.009 26.440 1.00 97.44 103 SER A CA 1
ATOM 747 C C . SER A 1 103 ? -30.009 -3.635 26.259 1.00 97.44 103 SER A C 1
ATOM 749 O O . SER A 1 103 ? -29.552 -2.646 26.845 1.00 97.44 103 SER A O 1
ATOM 751 N N . PHE A 1 104 ? -31.072 -3.555 25.458 1.00 96.00 104 PHE A N 1
ATOM 752 C CA . PHE A 1 104 ? -31.731 -2.284 25.152 1.00 96.00 104 PHE A CA 1
ATOM 753 C C . PHE A 1 104 ? -32.183 -1.550 26.422 1.00 96.00 104 PHE A C 1
ATOM 755 O O . PHE A 1 104 ? -31.921 -0.358 26.582 1.00 96.00 104 PHE A O 1
ATOM 762 N N . ALA A 1 105 ? -32.780 -2.278 27.373 1.00 94.44 105 ALA A N 1
ATOM 763 C CA . ALA A 1 105 ? -33.229 -1.719 28.646 1.00 94.44 105 ALA A CA 1
ATOM 764 C C . ALA A 1 105 ? -32.075 -1.117 29.469 1.00 94.44 105 ALA A C 1
ATOM 766 O O . ALA A 1 105 ? -32.233 -0.047 30.058 1.00 94.44 105 ALA A O 1
ATOM 767 N N . THR A 1 106 ? -30.910 -1.776 29.495 1.00 95.31 106 THR A N 1
ATOM 768 C CA . THR A 1 106 ? -29.721 -1.265 30.192 1.00 95.31 106 THR A CA 1
ATOM 769 C C . THR A 1 106 ? -29.185 -0.000 29.532 1.00 95.31 106 THR A C 1
ATOM 771 O O . THR A 1 106 ? -28.940 0.977 30.235 1.00 95.31 106 THR A O 1
ATOM 774 N N . LEU A 1 107 ? -29.052 0.017 28.202 1.00 95.31 107 LEU A N 1
ATOM 775 C CA . LEU A 1 107 ? -28.552 1.193 27.486 1.00 95.31 107 LEU A CA 1
ATOM 776 C C . LEU A 1 107 ? -29.502 2.391 27.627 1.00 95.31 107 LEU A C 1
ATOM 778 O O . LEU A 1 107 ? -29.063 3.507 27.894 1.00 95.31 107 LEU A O 1
ATOM 782 N N . LEU A 1 108 ? -30.813 2.161 27.512 1.00 93.38 108 LEU A N 1
ATOM 783 C CA . LEU A 1 108 ? -31.821 3.205 27.692 1.00 93.38 108 LEU A CA 1
ATOM 784 C C . LEU A 1 108 ? -31.757 3.818 29.098 1.00 93.38 108 LEU A C 1
ATOM 786 O O . LEU A 1 108 ? -31.824 5.039 29.242 1.00 93.38 108 LEU A O 1
ATOM 790 N N . ALA A 1 109 ? -31.610 2.983 30.130 1.00 92.56 109 ALA A N 1
ATOM 791 C CA . ALA A 1 109 ? -31.479 3.445 31.506 1.00 92.56 109 ALA A CA 1
ATOM 792 C C . ALA A 1 109 ? -30.184 4.247 31.727 1.00 92.56 109 ALA A C 1
ATOM 794 O O . ALA A 1 109 ? -30.239 5.299 32.361 1.00 92.56 109 ALA A O 1
ATOM 795 N N . ALA A 1 110 ? -29.062 3.815 31.141 1.00 92.44 110 ALA A N 1
ATOM 796 C CA . ALA A 1 110 ? -27.769 4.498 31.247 1.00 92.44 110 ALA A CA 1
ATOM 797 C C . ALA A 1 110 ? -27.780 5.931 30.689 1.00 92.44 110 ALA A C 1
ATOM 799 O O . ALA A 1 110 ? -27.066 6.799 31.186 1.00 92.44 110 ALA A O 1
ATOM 800 N N . HIS A 1 111 ? -28.633 6.211 29.700 1.00 90.44 111 HIS A N 1
ATOM 801 C CA . HIS A 1 111 ? -28.762 7.540 29.094 1.00 90.44 111 HIS A CA 1
ATOM 802 C C . HIS A 1 111 ? -29.899 8.404 29.669 1.00 90.44 111 HIS A C 1
ATOM 804 O O . HIS A 1 111 ? -30.100 9.526 29.197 1.00 90.44 111 HIS A O 1
ATOM 810 N N . LYS A 1 112 ? -30.655 7.926 30.669 1.00 84.44 112 LYS A N 1
ATOM 811 C CA . LYS A 1 112 ? -31.856 8.620 31.170 1.00 84.44 112 LYS A CA 1
ATOM 812 C C . LYS A 1 112 ? -31.552 9.970 31.833 1.00 84.44 112 LYS A C 1
ATOM 814 O O . LYS A 1 112 ? -32.294 10.924 31.609 1.00 84.44 112 LYS A O 1
ATOM 819 N N . ASP A 1 113 ? -30.450 10.060 32.576 1.00 76.62 113 ASP A N 1
ATOM 820 C CA . ASP A 1 113 ? -30.135 11.218 33.430 1.00 76.62 113 ASP A CA 1
ATOM 821 C C . ASP A 1 113 ? -29.108 12.185 32.808 1.00 76.62 113 ASP A C 1
ATOM 823 O O . ASP A 1 113 ? -28.582 13.069 33.479 1.00 76.62 113 ASP A O 1
ATOM 827 N N . GLY A 1 114 ? -28.807 12.036 31.512 1.00 74.00 114 GLY A N 1
ATOM 828 C CA . GLY A 1 114 ? -27.886 12.934 30.802 1.00 74.00 114 GLY A CA 1
ATOM 829 C C . GLY A 1 114 ? -26.415 12.799 31.214 1.00 74.00 114 GLY A C 1
ATOM 830 O O . GLY A 1 114 ? -25.621 13.696 30.933 1.00 74.00 114 GLY A O 1
ATOM 831 N N . ALA A 1 115 ? -26.046 11.693 31.864 1.00 76.12 115 ALA A N 1
ATOM 832 C CA . ALA A 1 115 ? -24.667 11.391 32.221 1.00 76.12 115 ALA A CA 1
ATOM 833 C C . ALA A 1 115 ? -23.765 11.330 30.973 1.00 76.12 115 ALA A C 1
ATOM 835 O O . ALA A 1 115 ? -24.173 10.874 29.900 1.00 76.12 115 ALA A O 1
ATOM 836 N N . THR A 1 116 ? -22.526 11.802 31.116 1.00 76.56 116 THR A N 1
ATOM 837 C CA . THR A 1 116 ? -21.540 11.854 30.030 1.00 76.56 116 THR A CA 1
ATOM 838 C C . THR A 1 116 ? -20.349 10.967 30.341 1.00 76.56 116 THR A C 1
ATOM 840 O O . THR A 1 116 ? -19.780 11.064 31.427 1.00 76.56 116 THR A O 1
ATOM 843 N N . ALA A 1 117 ?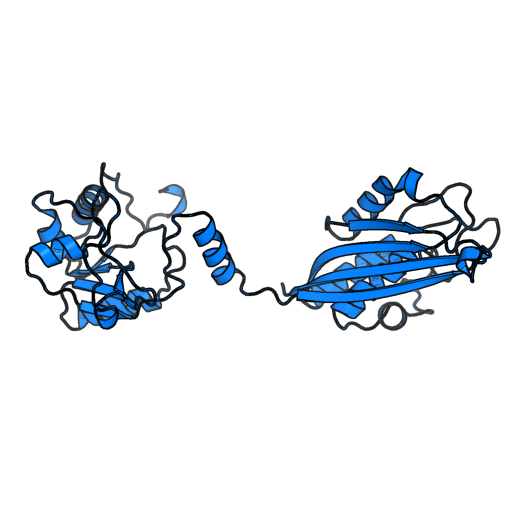 -19.923 10.177 29.362 1.00 81.00 117 ALA A N 1
ATOM 844 C CA . ALA A 1 117 ? -18.714 9.371 29.437 1.00 81.00 117 ALA A CA 1
ATOM 845 C C . ALA A 1 117 ? -18.040 9.284 28.062 1.00 81.00 117 ALA A C 1
ATOM 847 O O . ALA A 1 117 ? -18.625 9.628 27.029 1.00 81.00 117 ALA A O 1
ATOM 848 N N . THR A 1 118 ? -16.784 8.848 28.054 1.00 77.06 118 THR A N 1
ATOM 849 C CA . THR A 1 118 ? -16.008 8.634 26.827 1.00 77.06 118 THR A CA 1
ATOM 850 C C . THR A 1 118 ? -16.462 7.389 26.063 1.00 77.06 118 THR A C 1
ATOM 852 O O . THR A 1 118 ? -16.323 7.355 24.838 1.00 77.06 118 THR A O 1
ATOM 855 N N . ASP A 1 119 ? -17.063 6.417 26.749 1.00 83.12 119 ASP A N 1
ATOM 856 C CA . ASP A 1 119 ? -17.725 5.238 26.193 1.00 83.12 119 ASP A CA 1
ATOM 857 C C . ASP A 1 119 ? -19.015 4.897 26.973 1.00 83.12 119 ASP A C 1
ATOM 859 O O . ASP A 1 119 ? -19.242 5.412 28.067 1.00 83.12 119 ASP A O 1
ATOM 863 N N . ASP A 1 120 ? -19.904 4.074 26.409 1.00 88.44 120 ASP A N 1
ATOM 864 C CA . ASP A 1 120 ? -21.221 3.820 27.029 1.00 88.44 120 ASP A CA 1
ATOM 865 C C . ASP A 1 120 ? -21.153 2.728 28.099 1.00 88.44 120 ASP A C 1
ATOM 867 O O . ASP A 1 120 ? -21.973 2.702 29.017 1.00 88.44 120 ASP A O 1
ATOM 871 N N . ALA A 1 121 ? -20.143 1.857 28.034 1.00 90.88 121 ALA A N 1
ATOM 872 C CA . ALA A 1 121 ? -19.903 0.871 29.078 1.00 90.88 121 ALA A CA 1
ATOM 873 C C . ALA A 1 121 ? -19.559 1.528 30.423 1.00 90.88 121 ALA A C 1
ATOM 875 O O . ALA A 1 121 ? -20.034 1.040 31.445 1.00 90.88 121 ALA A O 1
ATOM 876 N N . ALA A 1 122 ? -18.856 2.668 30.441 1.00 91.44 122 ALA A N 1
ATOM 877 C CA . ALA A 1 122 ? -18.636 3.434 31.670 1.00 91.44 122 ALA A CA 1
ATOM 878 C C . ALA A 1 122 ? -19.940 3.977 32.287 1.00 91.44 122 ALA A C 1
ATOM 880 O O . ALA A 1 122 ? -20.078 4.004 33.510 1.00 91.44 122 ALA A O 1
ATOM 881 N N . LEU A 1 123 ? -20.931 4.368 31.472 1.00 91.88 123 LEU A N 1
ATOM 882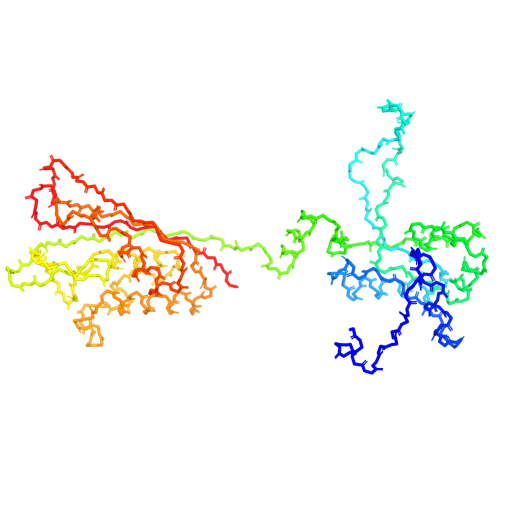 C CA . LEU A 1 123 ? -22.247 4.778 31.990 1.00 91.88 123 LEU A CA 1
ATOM 883 C C . LEU A 1 123 ? -22.967 3.603 32.660 1.00 91.88 123 LEU A C 1
ATOM 885 O O . LEU A 1 123 ? -23.581 3.756 33.714 1.00 91.88 123 LEU A O 1
ATOM 889 N N . VAL A 1 124 ? -22.867 2.420 32.057 1.00 93.50 124 VAL A N 1
ATOM 890 C CA . VAL A 1 124 ? -23.474 1.190 32.573 1.00 93.50 124 VAL A CA 1
ATOM 891 C C . VAL A 1 124 ? -22.761 0.695 33.837 1.00 93.50 124 VAL A C 1
ATOM 893 O O . VAL A 1 124 ? -23.421 0.300 34.801 1.00 93.50 124 VAL A O 1
ATOM 896 N N . GLU A 1 125 ? -21.432 0.779 33.877 1.00 93.12 125 GLU A N 1
ATOM 897 C CA . GLU A 1 125 ? -20.621 0.475 35.059 1.00 93.12 125 GLU A CA 1
ATOM 898 C C . GLU A 1 125 ? -20.996 1.376 36.244 1.00 93.12 125 GLU A C 1
ATOM 900 O O . GLU A 1 125 ? -21.192 0.879 37.354 1.00 93.12 125 GLU A O 1
ATOM 905 N N . ALA A 1 126 ? -21.192 2.679 36.011 1.00 91.38 126 ALA A N 1
ATOM 906 C CA . ALA A 1 126 ? -21.592 3.634 37.048 1.00 91.38 126 ALA A CA 1
ATOM 907 C C . ALA A 1 126 ? -22.962 3.315 37.682 1.00 91.38 126 ALA A C 1
ATOM 909 O O . ALA A 1 126 ? -23.222 3.696 38.824 1.00 91.38 126 ALA A O 1
ATOM 910 N N . MET A 1 127 ? -23.826 2.573 36.981 1.00 93.38 127 MET A N 1
ATOM 911 C CA . MET A 1 127 ? -25.091 2.055 37.520 1.00 93.38 127 MET A CA 1
ATOM 912 C C . MET A 1 127 ? -24.924 0.764 38.344 1.00 93.38 127 MET A C 1
ATOM 914 O O . MET A 1 127 ? -25.915 0.185 38.793 1.00 93.38 127 MET A O 1
ATOM 918 N N . GLY A 1 128 ? -23.696 0.266 38.509 1.00 93.69 128 GLY A N 1
ATOM 919 C CA . GLY A 1 128 ? -23.391 -0.992 39.192 1.00 93.69 128 GLY A CA 1
ATOM 920 C C . GLY A 1 128 ? -23.666 -2.245 38.354 1.00 93.69 128 GLY A C 1
ATOM 921 O O . GLY A 1 128 ? -23.696 -3.355 38.892 1.00 93.69 128 GLY A O 1
ATOM 922 N N . VAL A 1 129 ? -23.888 -2.102 37.043 1.00 95.44 129 VAL A N 1
ATOM 923 C CA . VAL A 1 129 ? -24.063 -3.243 36.139 1.00 95.44 129 VAL A CA 1
ATOM 924 C C . VAL A 1 129 ? -22.688 -3.772 35.738 1.00 95.44 129 VAL A C 1
ATOM 926 O O . VAL A 1 129 ? -21.811 -3.020 35.325 1.00 95.44 129 VAL A O 1
ATOM 929 N N . LYS A 1 130 ? -22.500 -5.091 35.841 1.00 96.62 130 LYS A N 1
ATOM 930 C CA . LYS A 1 130 ? -21.251 -5.738 35.428 1.00 96.62 130 LYS A CA 1
ATOM 931 C C . LYS A 1 130 ? -21.053 -5.615 33.917 1.00 96.62 130 LYS A C 1
ATOM 933 O O . LYS A 1 130 ? -21.970 -5.906 33.149 1.00 96.62 130 LYS A O 1
ATOM 938 N N . VAL A 1 131 ? -19.837 -5.252 33.522 1.00 97.69 131 VAL A N 1
ATOM 939 C CA . VAL A 1 131 ? -19.399 -5.197 32.126 1.00 97.69 131 VAL A CA 1
ATOM 940 C C . VAL A 1 131 ? -18.550 -6.429 31.828 1.00 97.69 131 VAL A C 1
ATOM 942 O O . VAL A 1 131 ? -17.507 -6.648 32.443 1.00 97.69 131 VAL A O 1
ATOM 945 N N . LYS A 1 132 ? -19.008 -7.264 30.897 1.00 98.25 132 LYS A N 1
ATOM 946 C CA . LYS A 1 132 ? -18.282 -8.451 30.447 1.00 98.25 132 LYS A CA 1
ATOM 947 C C . LYS A 1 132 ? -17.285 -8.068 29.356 1.00 98.25 132 LYS A C 1
ATOM 949 O O . LYS A 1 132 ? -17.617 -7.321 28.441 1.00 98.25 132 LYS A O 1
ATOM 954 N N . THR A 1 133 ? -16.080 -8.623 29.405 1.00 98.06 133 THR A N 1
ATOM 955 C CA . THR A 1 133 ? -15.099 -8.473 28.325 1.00 98.06 133 THR A CA 1
ATOM 956 C C . THR A 1 133 ? -15.102 -9.682 27.389 1.00 98.06 133 THR A C 1
ATOM 958 O O . THR A 1 133 ? -15.317 -10.821 27.815 1.00 98.06 133 THR A O 1
ATOM 961 N N . VAL A 1 134 ? -14.842 -9.427 26.107 1.00 98.44 134 VAL A N 1
ATOM 962 C CA . VAL A 1 134 ? -14.494 -10.433 25.089 1.00 98.44 134 VAL A CA 1
ATOM 963 C C . VAL A 1 134 ? -13.178 -10.042 24.417 1.00 98.44 134 VAL A C 1
ATOM 965 O O . VAL A 1 134 ? -12.754 -8.887 24.495 1.00 98.44 134 VAL A O 1
ATOM 968 N N . SER A 1 135 ? -12.512 -10.989 23.758 1.00 98.44 135 SER A N 1
ATOM 969 C CA . SER A 1 135 ? -11.294 -10.689 23.002 1.00 98.44 135 SER A CA 1
ATOM 970 C C . SER A 1 135 ? -11.588 -9.723 21.854 1.00 98.44 135 SER A C 1
ATOM 972 O O . SER A 1 135 ? -12.486 -9.961 21.046 1.00 98.44 135 SER A O 1
ATOM 974 N N . GLY A 1 136 ? -10.830 -8.630 21.808 1.00 98.12 136 GLY A N 1
ATOM 975 C CA . GLY A 1 136 ? -10.800 -7.684 20.702 1.00 98.12 136 GLY A CA 1
ATOM 976 C C . GLY A 1 136 ? -9.934 -8.156 19.533 1.00 98.12 136 GLY A C 1
ATOM 977 O O . GLY A 1 136 ? -9.411 -9.270 19.523 1.00 98.12 136 GLY A O 1
ATOM 978 N N . GLU A 1 137 ? -9.742 -7.273 18.558 1.00 97.44 137 GLU A N 1
ATOM 979 C CA . GLU A 1 137 ? -8.879 -7.512 17.395 1.00 97.44 137 GLU A CA 1
ATOM 980 C C . GLU A 1 137 ? -8.135 -6.233 16.987 1.00 97.44 137 GLU A C 1
ATOM 982 O O . GLU A 1 137 ? -8.677 -5.130 17.054 1.00 97.44 137 GLU A O 1
ATOM 987 N N . GLU A 1 138 ? -6.892 -6.358 16.521 1.00 96.12 138 GLU A N 1
ATOM 988 C CA . GLU A 1 138 ? -6.060 -5.196 16.155 1.00 96.12 138 GLU A CA 1
ATOM 989 C C . GLU A 1 138 ? -6.665 -4.370 15.008 1.00 96.12 138 GLU A C 1
ATOM 991 O O . GLU A 1 138 ? -6.613 -3.141 15.006 1.00 96.12 138 GLU A O 1
ATOM 996 N N . ARG A 1 139 ? -7.337 -5.034 14.059 1.00 95.88 139 ARG A N 1
ATOM 997 C CA . ARG A 1 139 ? -8.027 -4.369 12.943 1.00 95.88 139 ARG A CA 1
ATOM 998 C C . ARG A 1 139 ? -9.219 -3.512 13.385 1.00 95.88 139 ARG A C 1
ATOM 1000 O O . ARG A 1 139 ? -9.661 -2.667 12.619 1.00 95.88 139 ARG A O 1
ATOM 1007 N N . ALA A 1 140 ? -9.718 -3.658 14.613 1.00 97.06 140 ALA A N 1
ATOM 1008 C CA . ALA A 1 140 ? -10.728 -2.766 15.181 1.00 97.06 140 ALA A CA 1
ATOM 1009 C C . ALA A 1 140 ? -10.110 -1.481 15.776 1.00 97.06 140 ALA A C 1
ATOM 1011 O O . ALA A 1 140 ? -10.703 -0.853 16.658 1.00 97.06 140 ALA A O 1
ATOM 1012 N N . LEU A 1 141 ? -8.921 -1.063 15.321 1.00 96.56 141 LEU A N 1
ATOM 1013 C CA . LEU A 1 141 ? -8.316 0.217 15.691 1.00 96.56 141 LEU A CA 1
ATOM 1014 C C . LEU A 1 141 ? -9.234 1.403 15.365 1.00 96.56 141 LEU A C 1
ATOM 1016 O O . LEU A 1 141 ? -9.953 1.410 14.365 1.00 96.56 141 LEU A O 1
ATOM 1020 N N . LYS A 1 142 ? -9.194 2.429 16.217 1.00 96.31 142 LYS A N 1
ATOM 1021 C CA . LYS A 1 142 ? -9.911 3.685 15.990 1.00 96.31 142 LYS A CA 1
ATOM 1022 C C . LYS A 1 142 ? -9.005 4.643 15.234 1.00 96.31 142 LYS A C 1
ATOM 1024 O O . LYS A 1 142 ? -8.014 5.107 15.789 1.00 96.31 142 LYS A O 1
ATOM 1029 N N . ILE A 1 143 ? -9.370 4.974 14.002 1.00 96.88 143 ILE A N 1
ATOM 1030 C CA . ILE A 1 143 ? -8.614 5.918 13.180 1.00 96.88 143 ILE A CA 1
ATOM 1031 C C . ILE A 1 143 ? -8.785 7.324 13.762 1.00 96.88 143 ILE A C 1
ATOM 1033 O O . ILE A 1 143 ? -9.842 7.938 13.618 1.00 96.88 143 ILE A O 1
ATOM 1037 N N . THR A 1 144 ? -7.750 7.809 14.449 1.00 95.62 144 THR A N 1
ATOM 1038 C CA . THR A 1 144 ? -7.753 9.105 15.152 1.00 95.62 144 THR A CA 1
ATOM 1039 C C . THR A 1 144 ? -6.572 9.977 14.725 1.00 95.62 144 THR A C 1
ATOM 1041 O O . THR A 1 144 ? -6.664 11.202 14.717 1.00 95.62 144 THR A O 1
ATOM 1044 N N . THR A 1 145 ? -5.467 9.347 14.334 1.00 96.06 145 THR A N 1
ATOM 1045 C CA . THR A 1 145 ? -4.207 9.972 13.935 1.00 96.06 145 THR A CA 1
ATOM 1046 C C . THR A 1 145 ? -3.813 9.563 12.510 1.00 96.06 145 THR A C 1
ATOM 1048 O O . THR A 1 145 ? -4.282 8.541 12.001 1.00 96.06 145 THR A O 1
ATOM 1051 N N . PRO A 1 146 ? -2.894 10.302 11.858 1.00 93.75 146 PRO A N 1
ATOM 1052 C CA . PRO A 1 146 ? -2.338 9.890 10.569 1.00 93.75 146 PRO A CA 1
ATOM 1053 C C . PRO A 1 146 ? -1.678 8.501 10.591 1.00 93.75 146 PRO A C 1
ATOM 1055 O O . PRO A 1 146 ? -1.752 7.771 9.607 1.00 93.75 146 PRO A O 1
ATOM 1058 N N . ASN A 1 147 ? -1.069 8.100 11.713 1.00 92.88 147 ASN A N 1
ATOM 1059 C CA . ASN A 1 147 ? -0.440 6.784 11.830 1.00 92.88 147 ASN A CA 1
ATOM 1060 C C . ASN A 1 147 ? -1.470 5.640 11.849 1.00 92.88 147 ASN A C 1
ATOM 1062 O O . ASN A 1 147 ? -1.221 4.572 11.293 1.00 92.88 147 ASN A O 1
ATOM 1066 N N . ASP A 1 148 ? -2.652 5.866 12.429 1.00 95.38 148 ASP A N 1
ATOM 1067 C CA . ASP A 1 148 ? -3.738 4.878 12.400 1.00 95.38 148 ASP A CA 1
ATOM 1068 C C . ASP A 1 148 ? -4.206 4.607 10.967 1.00 95.38 148 ASP A C 1
ATOM 1070 O O . ASP A 1 148 ? -4.557 3.478 10.632 1.00 95.38 148 ASP A O 1
ATOM 1074 N N . LEU A 1 149 ? -4.154 5.618 10.093 1.00 93.00 149 LEU A N 1
ATOM 1075 C CA . LEU A 1 149 ? -4.485 5.448 8.682 1.00 93.00 149 LEU A CA 1
ATOM 1076 C C . LEU A 1 149 ? -3.482 4.530 7.969 1.00 93.00 149 LEU A C 1
ATOM 1078 O O . LEU A 1 149 ? -3.895 3.691 7.174 1.00 93.00 149 LEU A O 1
ATOM 1082 N N . HIS A 1 150 ? -2.184 4.628 8.273 1.00 88.19 150 HIS A N 1
ATOM 1083 C CA . HIS A 1 150 ? -1.182 3.708 7.719 1.00 88.19 150 HIS A CA 1
ATOM 1084 C C . HIS A 1 150 ? -1.424 2.261 8.164 1.00 88.19 150 HIS A C 1
ATOM 1086 O O . HIS A 1 150 ? -1.358 1.347 7.343 1.00 88.19 150 HIS A O 1
ATOM 1092 N N . GLN A 1 151 ? -1.756 2.050 9.439 1.00 92.12 151 GLN A N 1
ATOM 1093 C CA . GLN A 1 151 ? -2.106 0.722 9.953 1.00 92.12 151 GLN A CA 1
ATOM 1094 C C . GLN A 1 151 ? -3.388 0.182 9.306 1.00 92.12 151 GLN A C 1
ATOM 1096 O O . GLN A 1 151 ? -3.446 -0.979 8.907 1.00 92.12 151 GLN A O 1
ATOM 1101 N N . ALA A 1 152 ? -4.405 1.030 9.135 1.00 92.94 152 ALA A N 1
ATOM 1102 C CA . ALA A 1 152 ? -5.631 0.660 8.438 1.00 92.94 152 ALA A CA 1
ATOM 1103 C C . ALA A 1 152 ? -5.361 0.273 6.972 1.00 92.94 152 ALA A C 1
ATOM 1105 O O . ALA A 1 152 ? -5.868 -0.743 6.498 1.00 92.94 152 ALA A O 1
ATOM 1106 N N . LEU A 1 153 ? -4.515 1.033 6.268 1.00 88.88 153 LEU A N 1
ATOM 1107 C CA . LEU A 1 153 ? -4.083 0.698 4.910 1.00 88.88 153 LEU A CA 1
ATOM 1108 C C . LEU A 1 153 ? -3.360 -0.649 4.872 1.00 88.88 153 LEU A C 1
ATOM 1110 O O . LEU A 1 153 ? -3.666 -1.457 4.005 1.00 88.88 153 LEU A O 1
ATO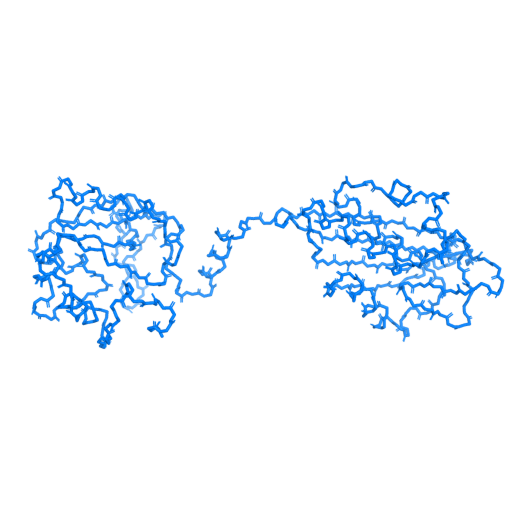M 1114 N N . TYR A 1 154 ? -2.490 -0.937 5.842 1.00 88.31 154 TYR A N 1
ATOM 1115 C CA . TYR A 1 154 ? -1.838 -2.242 5.947 1.00 88.31 154 TYR A CA 1
ATOM 1116 C C . TYR A 1 154 ? -2.846 -3.397 6.072 1.00 88.31 154 TYR A C 1
ATOM 1118 O O . TYR A 1 154 ? -2.704 -4.404 5.385 1.00 88.31 154 TYR A O 1
ATOM 1126 N N . PHE A 1 155 ? -3.902 -3.257 6.880 1.00 89.88 155 PHE A N 1
ATOM 1127 C CA . PHE A 1 155 ? -4.955 -4.280 6.975 1.00 89.88 155 PHE A CA 1
ATOM 1128 C C . PHE A 1 155 ? -5.774 -4.444 5.686 1.00 89.88 155 PHE A C 1
ATOM 1130 O O . PHE A 1 155 ? -6.290 -5.531 5.433 1.00 89.88 155 PHE A O 1
ATOM 1137 N N . LEU A 1 156 ? -5.910 -3.385 4.884 1.00 87.25 156 LEU A N 1
ATOM 1138 C CA . LEU A 1 156 ? -6.655 -3.407 3.622 1.00 87.25 156 LEU A CA 1
ATOM 1139 C C . LEU A 1 156 ? -5.833 -3.949 2.452 1.00 87.25 156 LEU A C 1
ATOM 1141 O O . LEU A 1 156 ? -6.367 -4.668 1.613 1.00 87.25 156 LEU A O 1
ATOM 1145 N N . THR A 1 157 ? -4.555 -3.582 2.373 1.00 79.69 157 THR A N 1
ATOM 1146 C CA . THR A 1 157 ? -3.689 -3.897 1.228 1.00 79.69 157 THR A CA 1
ATOM 1147 C C . THR A 1 157 ? -2.707 -5.027 1.507 1.00 79.69 157 THR A C 1
ATOM 1149 O O . THR A 1 157 ? -2.020 -5.474 0.593 1.00 79.69 157 THR A O 1
ATOM 1152 N N . GLY A 1 158 ? -2.592 -5.457 2.764 1.00 75.44 158 GLY A N 1
ATOM 1153 C CA . GLY A 1 158 ? -1.547 -6.362 3.222 1.00 75.44 158 GLY A CA 1
ATOM 1154 C C . GLY A 1 158 ? -0.144 -5.752 3.133 1.00 75.44 158 GLY A C 1
ATOM 1155 O O . GLY A 1 158 ? 0.054 -4.587 2.769 1.00 75.44 158 GLY A O 1
ATOM 1156 N N . SER A 1 159 ? 0.853 -6.582 3.446 1.00 69.62 159 SER A N 1
ATOM 1157 C CA . SER A 1 159 ? 2.247 -6.306 3.106 1.00 69.62 159 SER A CA 1
ATOM 1158 C C . SER A 1 159 ? 2.463 -6.603 1.625 1.00 69.62 159 SER A C 1
ATOM 1160 O O . SER A 1 159 ? 2.387 -7.757 1.195 1.00 69.62 159 SER A O 1
ATOM 1162 N N . LYS A 1 160 ? 2.743 -5.570 0.831 1.00 75.00 160 LYS A N 1
ATOM 1163 C CA . LYS A 1 160 ? 3.126 -5.743 -0.570 1.00 75.00 160 LYS A CA 1
ATOM 1164 C C . LYS A 1 160 ? 4.484 -6.434 -0.634 1.00 75.00 160 LYS A C 1
ATOM 1166 O O . LYS A 1 160 ? 5.493 -5.860 -0.231 1.00 75.00 160 LYS A O 1
ATOM 1171 N N . THR A 1 161 ? 4.528 -7.659 -1.158 1.00 83.88 161 THR A N 1
ATOM 1172 C CA . THR A 1 161 ? 5.806 -8.335 -1.414 1.00 83.88 161 THR A CA 1
ATOM 1173 C C . THR A 1 161 ? 6.545 -7.586 -2.516 1.00 83.88 161 THR A C 1
ATOM 1175 O O . THR A 1 161 ? 6.118 -7.599 -3.672 1.00 83.88 161 THR A O 1
ATOM 1178 N N . LEU A 1 162 ? 7.633 -6.915 -2.141 1.00 93.12 162 LEU A N 1
ATOM 1179 C CA . LEU A 1 162 ? 8.514 -6.213 -3.067 1.00 93.12 162 LEU A CA 1
ATOM 1180 C C . LEU A 1 162 ? 9.460 -7.205 -3.750 1.00 93.12 162 LEU A C 1
ATOM 1182 O O . LEU A 1 162 ? 9.975 -8.125 -3.112 1.00 93.12 162 LEU A O 1
ATOM 1186 N N . ARG A 1 163 ? 9.721 -6.992 -5.039 1.00 96.94 163 ARG A N 1
ATOM 1187 C CA . ARG A 1 163 ? 10.744 -7.710 -5.807 1.00 96.94 163 ARG A CA 1
ATOM 1188 C C . ARG A 1 163 ? 11.567 -6.724 -6.616 1.00 96.94 163 ARG A C 1
ATOM 1190 O O . ARG A 1 163 ? 11.042 -5.712 -7.074 1.00 96.94 163 ARG A O 1
ATOM 1197 N N . THR A 1 164 ? 12.845 -7.033 -6.793 1.00 98.31 164 THR A N 1
ATOM 1198 C CA . THR A 1 164 ? 13.763 -6.226 -7.596 1.00 98.31 164 THR A CA 1
ATOM 1199 C C . THR A 1 164 ? 14.373 -7.059 -8.711 1.00 98.31 164 THR A C 1
ATOM 1201 O O . THR A 1 164 ? 14.539 -8.270 -8.562 1.00 98.31 164 THR A O 1
ATOM 1204 N N . GLY A 1 165 ? 14.708 -6.404 -9.813 1.00 98.44 165 GLY A N 1
ATOM 1205 C CA . GLY A 1 165 ? 15.428 -6.992 -10.931 1.00 98.44 165 GLY A CA 1
ATOM 1206 C C . GLY A 1 165 ? 16.436 -6.006 -11.496 1.00 98.44 165 GLY A C 1
ATOM 1207 O O . GLY A 1 165 ? 16.293 -4.790 -11.340 1.00 98.44 165 GLY A O 1
ATOM 1208 N N . VAL A 1 166 ? 17.472 -6.551 -12.126 1.00 98.69 166 VAL A N 1
ATOM 1209 C CA . VAL A 1 166 ? 18.514 -5.799 -12.824 1.00 98.69 166 VAL A CA 1
ATOM 1210 C C . VAL A 1 166 ? 18.587 -6.331 -14.244 1.00 98.69 166 VAL A C 1
ATOM 1212 O O . VAL A 1 166 ? 18.609 -7.543 -14.438 1.00 98.69 166 VAL A O 1
ATOM 1215 N N . GLY A 1 167 ? 18.619 -5.425 -15.211 1.00 98.50 167 GLY A N 1
ATOM 1216 C CA . GLY A 1 167 ? 18.805 -5.736 -16.619 1.00 98.50 167 GLY A CA 1
ATOM 1217 C C . GLY A 1 167 ? 19.979 -4.950 -17.173 1.00 98.50 167 GLY A C 1
ATOM 1218 O O . GLY A 1 167 ? 20.240 -3.822 -16.744 1.00 98.50 167 GLY A O 1
ATOM 1219 N N . ILE A 1 168 ? 20.711 -5.565 -18.091 1.00 98.06 168 ILE A N 1
ATOM 1220 C CA . ILE A 1 168 ? 21.863 -4.965 -18.756 1.00 98.06 168 ILE A CA 1
ATOM 1221 C C . ILE A 1 168 ? 21.730 -5.275 -20.233 1.00 98.06 168 ILE A C 1
ATOM 1223 O O . ILE A 1 168 ? 21.518 -6.429 -20.588 1.00 98.06 168 ILE A O 1
ATOM 1227 N N . ASP A 1 169 ? 21.913 -4.264 -21.068 1.00 97.50 169 ASP A N 1
ATOM 1228 C CA . ASP A 1 169 ? 22.008 -4.458 -22.507 1.00 97.50 169 ASP A CA 1
ATOM 1229 C C . ASP A 1 169 ? 23.132 -3.604 -23.096 1.00 97.50 169 ASP A C 1
ATOM 1231 O O . ASP A 1 169 ? 23.476 -2.547 -22.558 1.00 97.50 169 ASP A O 1
ATOM 1235 N N . ALA A 1 170 ? 23.738 -4.076 -24.182 1.00 96.50 170 ALA A N 1
ATOM 1236 C CA . ALA A 1 170 ? 24.807 -3.370 -24.872 1.00 96.50 170 ALA A CA 1
ATOM 1237 C C . ALA A 1 170 ? 24.798 -3.693 -26.362 1.00 96.50 170 ALA A C 1
ATOM 1239 O O . ALA A 1 170 ? 24.852 -4.853 -26.765 1.00 96.50 170 ALA A O 1
ATOM 1240 N N . HIS A 1 171 ? 24.806 -2.648 -27.181 1.00 96.38 171 HIS A N 1
ATOM 1241 C CA . HIS A 1 171 ? 24.844 -2.775 -28.628 1.00 96.38 171 HIS A CA 1
ATOM 1242 C C . HIS A 1 171 ? 25.975 -1.932 -29.207 1.00 96.38 171 HIS A C 1
ATOM 1244 O O . HIS A 1 171 ? 26.294 -0.845 -28.721 1.00 96.38 171 HIS A O 1
ATOM 1250 N N . LYS A 1 172 ? 26.572 -2.443 -30.284 1.00 96.38 172 LYS A N 1
ATOM 1251 C CA . LYS A 1 172 ? 27.524 -1.693 -31.104 1.00 96.38 172 LYS A CA 1
ATOM 1252 C C . LYS A 1 172 ? 26.788 -0.688 -31.995 1.00 96.38 172 LYS A C 1
ATOM 1254 O O . LYS A 1 172 ? 25.642 -0.921 -32.385 1.00 96.38 172 LYS A O 1
ATOM 1259 N N . PHE A 1 173 ? 27.465 0.388 -32.381 1.00 96.06 173 PHE A N 1
ATOM 1260 C CA . PHE A 1 173 ? 26.962 1.282 -33.423 1.00 96.06 173 PHE A CA 1
ATOM 1261 C C . PHE A 1 173 ? 26.819 0.543 -34.766 1.00 96.06 173 PHE A C 1
ATOM 1263 O O . PHE A 1 173 ? 27.639 -0.308 -35.119 1.00 96.06 173 PHE A O 1
ATOM 1270 N N . GLY A 1 174 ? 25.757 0.868 -35.502 1.00 93.88 174 GLY A N 1
ATOM 1271 C CA . GLY A 1 174 ? 25.452 0.331 -36.825 1.00 93.88 174 GLY A CA 1
ATOM 1272 C C . GLY A 1 174 ? 26.003 1.187 -37.969 1.00 93.88 174 GLY A C 1
ATOM 1273 O O . GLY A 1 174 ? 27.001 1.897 -37.831 1.00 93.88 174 GLY A O 1
ATOM 1274 N N . SER A 1 175 ? 25.341 1.108 -39.125 1.00 92.06 175 SER A N 1
ATOM 1275 C CA . SER A 1 175 ? 25.662 1.920 -40.302 1.00 92.06 175 SER A CA 1
ATOM 1276 C C . SER A 1 175 ? 25.377 3.410 -40.072 1.00 92.06 175 SER A C 1
ATOM 1278 O O . SER A 1 175 ? 24.552 3.784 -39.241 1.00 92.06 175 SER A O 1
ATOM 1280 N N . ALA A 1 176 ? 26.060 4.277 -40.827 1.00 90.25 176 ALA A N 1
ATOM 1281 C CA . ALA A 1 176 ? 26.013 5.731 -40.635 1.00 90.25 176 ALA A CA 1
ATOM 1282 C C . ALA A 1 176 ? 24.623 6.364 -40.852 1.00 90.25 176 ALA A C 1
ATOM 1284 O O . ALA A 1 176 ? 24.365 7.456 -40.356 1.00 90.25 176 ALA A O 1
ATOM 1285 N N . ASP A 1 177 ? 23.747 5.696 -41.598 1.00 91.75 177 ASP A N 1
ATOM 1286 C CA . ASP A 1 177 ? 22.372 6.101 -41.893 1.00 91.75 177 ASP A CA 1
ATOM 1287 C C . ASP A 1 177 ? 21.352 5.585 -40.868 1.00 91.75 177 ASP A C 1
ATOM 1289 O O . ASP A 1 177 ? 20.192 6.008 -40.875 1.00 91.75 177 ASP A O 1
ATOM 1293 N N . ARG A 1 178 ? 21.764 4.684 -39.969 1.00 93.56 178 ARG A N 1
ATOM 1294 C CA . ARG A 1 178 ? 20.867 4.116 -38.970 1.00 93.56 178 ARG A CA 1
ATOM 1295 C C . ARG A 1 178 ? 20.508 5.169 -37.929 1.00 93.56 178 ARG A C 1
ATOM 1297 O O . ARG A 1 178 ? 21.378 5.812 -37.350 1.00 93.56 178 ARG A O 1
ATOM 1304 N N . GLN A 1 179 ? 19.216 5.313 -37.661 1.00 95.94 179 GLN A N 1
ATOM 1305 C CA . GLN A 1 179 ? 18.703 6.244 -36.661 1.00 95.94 179 GLN A CA 1
ATOM 1306 C C . GLN A 1 179 ? 18.932 5.723 -35.242 1.00 95.94 179 GLN A C 1
ATOM 1308 O O . GLN A 1 179 ? 18.659 4.557 -34.960 1.00 95.94 179 GLN A O 1
ATOM 1313 N N . LEU A 1 180 ? 19.389 6.592 -34.337 1.00 97.06 180 LEU A N 1
ATOM 1314 C CA . LEU A 1 180 ? 19.509 6.248 -32.924 1.00 97.06 180 LEU A CA 1
ATOM 1315 C C . LEU A 1 180 ? 18.188 6.425 -32.182 1.00 97.06 180 LEU A C 1
ATOM 1317 O O . LEU A 1 180 ? 17.758 7.552 -31.923 1.00 97.06 180 LEU A O 1
ATOM 1321 N N . TRP A 1 181 ? 17.619 5.301 -31.764 1.00 97.62 181 TRP A N 1
ATOM 1322 C CA . TRP A 1 181 ? 16.575 5.231 -30.750 1.00 97.62 181 TRP A CA 1
ATOM 1323 C C . TRP A 1 181 ? 17.206 4.858 -29.412 1.00 97.62 181 TRP A C 1
ATOM 1325 O O . TRP A 1 181 ? 17.948 3.883 -29.321 1.00 97.62 181 TRP A O 1
ATOM 1335 N N . LEU A 1 182 ? 16.980 5.682 -28.388 1.00 98.06 182 LEU A N 1
ATOM 1336 C CA . LEU A 1 182 ? 17.522 5.453 -27.051 1.00 98.06 182 LEU A CA 1
ATOM 1337 C C . LEU A 1 182 ? 16.618 6.084 -25.993 1.00 98.06 182 LEU A C 1
ATOM 1339 O O . LEU A 1 182 ? 16.455 7.309 -25.956 1.00 98.06 182 LEU A O 1
ATOM 1343 N N . GLY A 1 183 ? 16.065 5.246 -25.120 1.00 97.25 183 GLY A N 1
ATOM 1344 C CA . GLY A 1 183 ? 15.105 5.648 -24.097 1.00 97.25 183 GLY A CA 1
ATOM 1345 C C . GLY A 1 183 ? 13.796 6.151 -24.706 1.00 97.25 183 GLY A C 1
ATOM 1346 O O . GLY A 1 183 ? 13.309 7.203 -24.304 1.00 97.25 183 GLY A O 1
ATOM 1347 N N . THR A 1 184 ? 13.304 5.431 -25.719 1.00 97.31 184 THR A N 1
ATOM 1348 C CA . THR A 1 184 ? 12.107 5.684 -26.541 1.00 97.31 184 THR A CA 1
ATOM 1349 C C . THR A 1 184 ? 12.096 7.006 -27.308 1.00 97.31 184 THR A C 1
ATOM 1351 O O . THR A 1 184 ? 11.070 7.415 -27.850 1.00 97.31 184 THR A O 1
ATOM 1354 N N . LEU A 1 185 ? 13.251 7.668 -27.417 1.00 97.56 185 LEU A N 1
ATOM 1355 C CA . LEU A 1 185 ? 13.419 8.900 -28.181 1.00 97.56 185 LEU A CA 1
ATOM 1356 C C . LEU A 1 185 ? 14.381 8.715 -29.349 1.00 97.56 185 LEU A C 1
ATOM 1358 O O . LEU A 1 185 ? 15.443 8.111 -29.210 1.00 97.56 185 LEU A O 1
ATOM 1362 N N . LEU A 1 186 ? 14.035 9.340 -30.474 1.00 97.69 186 LEU A N 1
ATOM 1363 C CA . LEU A 1 186 ? 14.942 9.536 -31.597 1.00 97.69 186 LEU A CA 1
ATOM 1364 C C . LEU A 1 186 ? 15.972 10.615 -31.252 1.00 97.69 186 LEU A C 1
ATOM 1366 O O . LEU A 1 186 ? 15.599 11.722 -30.853 1.00 97.69 186 LEU A O 1
ATOM 1370 N N . TRP A 1 187 ? 17.252 10.330 -31.470 1.00 97.25 187 TRP A N 1
ATOM 1371 C CA . TRP A 1 187 ? 18.359 11.277 -31.336 1.00 97.25 187 TRP A CA 1
ATOM 1372 C C . TRP A 1 187 ? 18.839 11.713 -32.727 1.00 97.25 187 TRP A C 1
ATOM 1374 O O . TRP A 1 187 ? 19.611 10.995 -33.366 1.00 97.25 187 TRP A O 1
ATOM 1384 N N . PRO A 1 188 ? 18.372 12.871 -33.239 1.00 92.19 188 PRO A N 1
ATOM 1385 C CA . PRO A 1 188 ? 18.753 13.320 -34.570 1.00 92.19 188 PRO A CA 1
ATOM 1386 C C . PRO A 1 188 ? 20.252 13.646 -34.588 1.00 92.19 188 PRO A C 1
ATOM 1388 O O . PRO A 1 188 ? 20.742 14.343 -33.699 1.00 92.19 188 PRO A O 1
ATOM 1391 N N . ASN A 1 189 ? 20.955 13.186 -35.626 1.00 90.44 189 ASN A N 1
ATOM 1392 C CA . ASN A 1 189 ? 22.407 13.333 -35.839 1.00 90.44 189 ASN A CA 1
ATOM 1393 C C . ASN A 1 189 ? 23.312 12.383 -35.037 1.00 90.44 189 ASN A C 1
ATOM 1395 O O . ASN A 1 189 ? 24.527 12.576 -35.016 1.00 90.44 189 ASN A O 1
ATOM 1399 N N . GLU A 1 190 ? 22.749 11.353 -34.413 1.00 95.44 190 GLU A N 1
ATOM 1400 C CA . GLU A 1 190 ? 23.520 10.264 -33.814 1.00 95.44 190 GLU A CA 1
ATOM 1401 C C . GLU A 1 190 ? 23.401 8.992 -34.653 1.00 95.44 190 GLU A C 1
ATOM 1403 O O . GLU A 1 190 ? 22.406 8.782 -35.350 1.00 95.44 190 GLU A O 1
ATOM 1408 N N . ILE A 1 191 ? 24.420 8.137 -34.567 1.00 95.31 191 ILE A N 1
ATOM 1409 C CA . ILE A 1 191 ? 24.435 6.840 -35.249 1.00 95.31 191 ILE A CA 1
ATOM 1410 C C . ILE A 1 191 ? 23.659 5.838 -34.396 1.00 95.31 191 ILE A C 1
ATOM 1412 O O . ILE A 1 191 ? 23.892 5.724 -33.192 1.00 95.31 191 ILE A O 1
ATOM 1416 N N . GLY A 1 192 ? 22.729 5.121 -35.016 1.00 93.88 192 GLY A N 1
ATOM 1417 C CA . GLY A 1 192 ? 21.915 4.109 -34.356 1.00 93.88 192 GLY A CA 1
ATOM 1418 C C . GLY A 1 192 ? 22.668 2.838 -33.998 1.00 93.88 192 GLY A C 1
ATOM 1419 O O . GLY A 1 192 ? 23.746 2.559 -34.523 1.00 93.88 192 GLY A O 1
ATOM 1420 N N . MET A 1 193 ? 22.078 2.056 -33.100 1.00 94.25 193 MET A N 1
ATOM 1421 C CA . MET A 1 193 ? 22.619 0.771 -32.654 1.00 94.25 193 MET A CA 1
ATOM 1422 C C . MET A 1 193 ? 22.283 -0.333 -33.651 1.00 94.25 193 MET A C 1
ATOM 1424 O O . MET A 1 193 ? 21.160 -0.378 -34.148 1.00 94.25 193 MET A O 1
ATOM 1428 N N . ASP A 1 194 ? 23.226 -1.232 -33.930 1.00 91.38 194 ASP A N 1
ATOM 1429 C CA . ASP A 1 194 ? 22.966 -2.429 -34.741 1.00 91.38 194 ASP A CA 1
ATOM 1430 C C . ASP A 1 194 ? 21.948 -3.350 -34.047 1.00 91.38 194 ASP A C 1
ATOM 1432 O O . ASP A 1 194 ? 21.890 -3.376 -32.824 1.00 91.38 194 ASP A O 1
ATOM 1436 N N . GLY A 1 195 ? 21.148 -4.119 -34.786 1.00 83.56 195 GLY A N 1
ATOM 1437 C CA . GLY A 1 195 ? 20.155 -5.025 -34.194 1.00 83.56 195 GLY A CA 1
ATOM 1438 C C . GLY A 1 195 ? 18.914 -5.281 -35.051 1.00 83.56 195 GLY A C 1
ATOM 1439 O O . GLY A 1 195 ? 18.670 -4.596 -36.048 1.00 83.56 195 GLY A O 1
ATOM 1440 N N . HIS A 1 196 ? 18.124 -6.278 -34.639 1.00 79.31 196 HIS A N 1
ATOM 1441 C CA . HIS A 1 196 ? 16.876 -6.690 -35.300 1.00 79.31 196 HIS A CA 1
ATOM 1442 C C . HIS A 1 196 ? 15.674 -5.784 -34.957 1.00 79.31 196 HIS A C 1
ATOM 1444 O O . HIS A 1 196 ? 14.740 -5.674 -35.753 1.00 79.31 196 HIS A O 1
ATOM 1450 N N . SER A 1 197 ? 15.697 -5.142 -33.782 1.00 86.69 197 SER A N 1
ATOM 1451 C CA . SER A 1 197 ? 14.767 -4.084 -33.355 1.00 86.69 197 SER A CA 1
ATOM 1452 C C . SER A 1 197 ? 15.314 -2.693 -33.716 1.00 86.69 197 SER A C 1
ATOM 1454 O O . SER A 1 197 ? 16.318 -2.574 -34.424 1.00 86.69 197 SER A O 1
ATOM 1456 N N . ASP A 1 198 ? 14.690 -1.622 -33.222 1.00 88.56 198 ASP A N 1
ATOM 1457 C CA . ASP A 1 198 ? 15.230 -0.255 -33.319 1.00 88.56 198 ASP A CA 1
ATOM 1458 C C . ASP A 1 198 ? 16.562 -0.043 -32.562 1.00 88.56 198 ASP A C 1
ATOM 1460 O O . ASP A 1 198 ? 17.220 0.981 -32.760 1.00 88.56 198 ASP A O 1
ATOM 1464 N N . GLY A 1 199 ? 17.001 -1.034 -31.775 1.00 91.12 199 GLY A N 1
ATOM 1465 C CA . GLY A 1 199 ? 18.290 -1.046 -31.082 1.00 91.12 199 GLY A CA 1
ATOM 1466 C C . GLY A 1 199 ? 18.311 -0.222 -29.793 1.00 91.12 199 GLY A C 1
ATOM 1467 O O . GLY A 1 199 ? 19.389 0.156 -29.333 1.00 91.12 199 GLY A O 1
ATOM 1468 N N . ASP A 1 200 ? 17.146 0.080 -29.214 1.00 96.81 200 ASP A N 1
ATOM 1469 C CA . ASP A 1 200 ? 17.044 0.858 -27.980 1.00 96.81 200 ASP A CA 1
ATOM 1470 C C . ASP A 1 200 ? 17.524 0.067 -26.750 1.00 96.81 200 ASP A C 1
ATOM 1472 O O . ASP A 1 200 ? 16.744 -0.536 -26.006 1.00 96.81 200 ASP A O 1
ATOM 1476 N N . VAL A 1 201 ? 18.833 0.132 -26.499 1.00 97.00 201 VAL A N 1
ATOM 1477 C CA . VAL A 1 201 ? 19.488 -0.554 -25.372 1.00 97.00 201 VAL A CA 1
ATOM 1478 C C . VAL A 1 201 ? 18.930 -0.156 -24.007 1.00 97.00 201 VAL A C 1
ATOM 1480 O O . VAL A 1 201 ? 18.929 -0.953 -23.071 1.00 97.00 201 VAL A O 1
ATOM 1483 N N . ALA A 1 202 ? 18.411 1.068 -23.866 1.00 98.38 202 ALA A N 1
ATOM 1484 C CA . ALA A 1 202 ? 17.782 1.498 -22.623 1.00 98.38 202 ALA A CA 1
ATOM 1485 C C . ALA A 1 202 ? 16.442 0.785 -22.405 1.00 98.38 202 ALA A C 1
ATOM 1487 O O . ALA A 1 202 ? 16.166 0.323 -21.297 1.00 98.38 202 ALA A O 1
ATOM 1488 N N . ALA A 1 203 ? 15.623 0.672 -23.453 1.00 98.19 203 ALA A N 1
ATOM 1489 C CA . ALA A 1 203 ? 14.365 -0.062 -23.393 1.00 98.19 203 ALA A CA 1
ATOM 1490 C C . ALA A 1 203 ? 14.593 -1.559 -23.132 1.00 98.19 203 ALA A C 1
ATOM 1492 O O . ALA A 1 203 ? 13.900 -2.142 -22.295 1.00 98.19 203 ALA A O 1
ATOM 1493 N N . HIS A 1 204 ? 15.588 -2.166 -23.783 1.00 98.12 204 HIS A N 1
ATOM 1494 C CA . HIS A 1 204 ? 15.942 -3.571 -23.577 1.00 98.12 204 HIS A CA 1
ATOM 1495 C C . HIS A 1 204 ? 16.387 -3.849 -22.135 1.00 98.12 204 HIS A C 1
ATOM 1497 O O . HIS A 1 204 ? 15.819 -4.725 -21.483 1.00 98.12 204 HIS A O 1
ATOM 1503 N N . ALA A 1 205 ? 17.310 -3.044 -21.592 1.00 98.62 205 ALA A N 1
ATOM 1504 C CA . ALA A 1 205 ? 17.762 -3.192 -20.209 1.00 98.62 205 ALA A CA 1
ATOM 1505 C C . ALA A 1 205 ? 16.597 -3.075 -19.207 1.00 98.62 205 ALA A C 1
ATOM 1507 O O . ALA A 1 205 ? 16.534 -3.822 -18.231 1.00 98.62 205 ALA A O 1
ATOM 1508 N N . ILE A 1 206 ? 15.638 -2.169 -19.446 1.00 98.81 206 ILE A N 1
ATOM 1509 C CA . ILE A 1 206 ? 14.438 -2.047 -18.603 1.00 98.81 206 ILE A CA 1
ATOM 1510 C C . ILE A 1 206 ? 13.537 -3.284 -18.730 1.00 98.81 206 ILE A C 1
ATOM 1512 O O . ILE A 1 206 ? 13.031 -3.756 -17.710 1.00 98.81 206 ILE A O 1
ATOM 1516 N N . CYS A 1 207 ? 13.344 -3.827 -19.937 1.00 98.56 207 CYS A N 1
ATOM 1517 C CA . CYS A 1 207 ? 12.586 -5.067 -20.132 1.00 98.56 207 CYS A CA 1
ATOM 1518 C C . CYS A 1 207 ? 13.207 -6.224 -19.338 1.00 98.56 207 CYS A C 1
ATOM 1520 O O . CYS A 1 207 ? 12.493 -6.897 -18.597 1.00 98.56 207 CYS A O 1
ATOM 1522 N N . ASP A 1 208 ? 14.528 -6.402 -19.411 1.00 98.56 208 ASP A N 1
ATOM 1523 C CA . ASP A 1 208 ? 15.230 -7.437 -18.644 1.00 98.56 208 ASP A CA 1
ATOM 1524 C C . ASP A 1 208 ? 15.121 -7.224 -17.134 1.00 98.56 208 ASP A C 1
ATOM 1526 O O . ASP A 1 208 ? 14.846 -8.170 -16.397 1.00 98.56 208 ASP A O 1
ATOM 1530 N N . ALA A 1 209 ? 15.246 -5.983 -16.652 1.00 98.81 209 ALA A N 1
ATOM 1531 C CA . ALA A 1 209 ? 15.066 -5.683 -15.233 1.00 98.81 209 ALA A CA 1
ATOM 1532 C C . ALA A 1 209 ? 13.652 -6.054 -14.750 1.00 98.81 209 ALA A C 1
ATOM 1534 O O . ALA A 1 209 ? 13.484 -6.608 -13.662 1.00 98.81 209 ALA A O 1
ATOM 1535 N N . LEU A 1 210 ? 12.635 -5.775 -15.567 1.00 98.81 210 LEU A N 1
ATOM 1536 C CA . LEU A 1 210 ? 11.242 -6.113 -15.290 1.00 98.81 210 LEU A CA 1
ATOM 1537 C C . LEU A 1 210 ? 10.998 -7.627 -15.302 1.00 98.81 210 LEU A C 1
ATOM 1539 O O . LEU A 1 210 ? 10.373 -8.151 -14.375 1.00 98.81 210 LEU A O 1
ATOM 1543 N N . PHE A 1 211 ? 11.507 -8.341 -16.307 1.00 98.62 211 PHE A N 1
ATOM 1544 C CA . PHE A 1 211 ? 11.362 -9.793 -16.393 1.00 98.62 211 PHE A CA 1
ATOM 1545 C C . PHE A 1 211 ? 12.120 -10.513 -15.278 1.00 98.62 211 PHE A C 1
ATOM 1547 O O . PHE A 1 211 ? 11.555 -11.418 -14.663 1.00 98.62 211 PHE A O 1
ATOM 1554 N N . ALA A 1 212 ? 13.324 -10.058 -14.926 1.00 98.44 212 ALA A N 1
ATOM 1555 C CA . ALA A 1 212 ? 14.078 -10.583 -13.793 1.00 98.44 212 ALA A CA 1
ATOM 1556 C C . ALA A 1 212 ? 13.309 -10.404 -12.473 1.00 98.44 212 ALA A C 1
ATOM 1558 O O . ALA A 1 212 ? 13.149 -11.362 -11.714 1.00 98.44 212 ALA A O 1
ATOM 1559 N N . ALA A 1 213 ? 12.759 -9.208 -12.222 1.00 98.19 213 ALA A N 1
ATOM 1560 C CA . ALA A 1 213 ? 11.978 -8.926 -11.015 1.00 98.19 213 ALA A CA 1
ATOM 1561 C C . ALA A 1 213 ? 10.716 -9.807 -10.916 1.00 98.19 213 ALA A C 1
ATOM 1563 O O . ALA A 1 213 ? 10.350 -10.271 -9.832 1.00 98.19 213 ALA A O 1
ATOM 1564 N N . ALA A 1 214 ? 10.061 -10.055 -12.054 1.00 97.81 214 ALA A N 1
ATOM 1565 C CA . ALA A 1 214 ? 8.845 -10.859 -12.153 1.00 97.81 214 ALA A CA 1
ATOM 1566 C C . ALA A 1 214 ? 9.102 -12.369 -12.327 1.00 97.81 214 ALA A C 1
ATOM 1568 O O . ALA A 1 214 ? 8.142 -13.136 -12.336 1.00 97.81 214 ALA A O 1
ATOM 1569 N N . GLN A 1 215 ? 10.365 -12.805 -12.425 1.00 97.06 215 GLN A N 1
ATOM 1570 C CA . GLN A 1 215 ? 10.762 -14.192 -12.721 1.00 97.06 215 GLN A CA 1
ATOM 1571 C C . GLN A 1 215 ? 10.191 -14.719 -14.052 1.00 97.06 215 GLN A C 1
ATOM 1573 O O . GLN A 1 215 ? 9.785 -15.874 -14.158 1.00 97.06 215 GLN A O 1
ATOM 1578 N N . LEU A 1 216 ? 10.170 -13.866 -15.077 1.00 97.88 216 LEU A N 1
ATOM 1579 C CA . LEU A 1 216 ? 9.648 -14.168 -16.415 1.00 97.88 216 LEU A CA 1
ATOM 1580 C C . LEU A 1 216 ? 10.745 -14.489 -17.442 1.00 97.88 216 LEU A C 1
ATOM 1582 O O . LEU A 1 216 ? 10.451 -14.577 -18.631 1.00 97.88 216 LEU A O 1
ATOM 1586 N N . GLY A 1 217 ? 11.992 -14.664 -17.002 1.00 96.38 217 GLY A N 1
ATOM 1587 C CA . GLY A 1 217 ? 13.145 -14.853 -17.882 1.00 96.38 217 GLY A CA 1
ATOM 1588 C C . GLY A 1 217 ? 13.772 -13.521 -18.293 1.00 96.38 217 GLY A C 1
ATOM 1589 O O . GLY A 1 217 ? 13.987 -12.656 -17.448 1.00 96.38 217 GLY A O 1
ATOM 1590 N N . ASP A 1 218 ? 14.062 -13.387 -19.581 1.00 95.06 218 ASP A N 1
ATOM 1591 C CA . ASP A 1 218 ? 14.820 -12.301 -20.212 1.00 95.06 218 ASP A CA 1
ATOM 1592 C C . ASP A 1 218 ? 14.179 -11.874 -21.551 1.00 95.06 218 ASP A C 1
ATOM 1594 O O . ASP A 1 218 ? 13.141 -12.400 -21.976 1.00 95.06 218 ASP A O 1
ATOM 1598 N N . LEU A 1 219 ? 14.791 -10.906 -22.228 1.00 93.06 219 LEU A N 1
ATOM 1599 C CA . LEU A 1 219 ? 14.363 -10.368 -23.514 1.00 93.06 219 LEU A CA 1
ATOM 1600 C C . LEU A 1 219 ? 14.242 -11.474 -24.575 1.00 93.06 219 LEU A C 1
ATOM 1602 O O . LEU A 1 219 ? 13.240 -11.552 -25.291 1.00 93.06 219 LEU A O 1
ATOM 1606 N N . GLY A 1 220 ? 15.236 -12.364 -24.647 1.00 91.94 220 GLY A N 1
ATOM 1607 C CA . GLY A 1 220 ? 15.309 -13.438 -25.638 1.00 91.94 220 GLY A CA 1
ATOM 1608 C C . GLY A 1 220 ? 14.203 -14.480 -25.470 1.00 91.94 220 GLY A C 1
ATOM 1609 O O . GLY A 1 220 ? 13.561 -14.870 -26.444 1.00 91.94 220 GLY A O 1
ATOM 1610 N N . SER A 1 221 ? 13.917 -14.897 -24.241 1.00 92.19 221 SER A N 1
ATOM 1611 C CA . SER A 1 221 ? 12.835 -15.843 -23.936 1.00 92.19 221 SER A CA 1
ATOM 1612 C C . SER A 1 221 ? 11.442 -15.242 -24.156 1.00 92.19 221 SER A C 1
ATOM 1614 O O . SER A 1 221 ? 10.526 -15.942 -24.609 1.00 92.19 221 SER A O 1
ATOM 1616 N N . ASN A 1 222 ? 11.272 -13.942 -23.905 1.00 94.06 222 ASN A N 1
ATOM 1617 C CA . ASN A 1 222 ? 9.979 -13.273 -24.041 1.00 94.06 222 ASN A CA 1
ATOM 1618 C C . ASN A 1 222 ? 9.646 -12.854 -25.474 1.00 94.06 222 ASN A C 1
ATOM 1620 O O . ASN A 1 222 ? 8.489 -13.010 -25.884 1.00 94.06 222 ASN A O 1
ATOM 1624 N N . PHE A 1 223 ? 10.629 -12.354 -26.222 1.00 91.94 223 PHE A N 1
ATOM 1625 C CA . PHE A 1 223 ? 10.422 -11.780 -27.554 1.00 91.94 223 PHE A CA 1
ATOM 1626 C C . PHE A 1 223 ? 11.053 -12.607 -28.677 1.00 91.94 223 PHE A C 1
ATOM 1628 O O . PHE A 1 223 ? 10.522 -12.623 -29.782 1.00 91.94 223 PHE A O 1
ATOM 1635 N N . GLY A 1 224 ? 12.102 -13.385 -28.404 1.00 84.38 224 GLY A N 1
ATOM 1636 C CA . GLY A 1 224 ? 12.821 -14.148 -29.428 1.00 84.38 224 GLY A CA 1
ATOM 1637 C C . GLY A 1 224 ? 13.545 -13.261 -30.447 1.00 84.38 224 GLY A C 1
ATOM 1638 O O . GLY A 1 224 ? 13.300 -12.063 -30.547 1.00 84.38 224 GLY A O 1
ATOM 1639 N N . VAL A 1 225 ? 14.455 -13.860 -31.217 1.00 76.06 225 VAL A N 1
ATOM 1640 C CA . VAL A 1 225 ? 15.208 -13.150 -32.271 1.00 76.06 225 VAL A CA 1
ATOM 1641 C C . VAL A 1 225 ? 14.560 -13.263 -33.657 1.00 76.06 225 VAL A C 1
ATOM 1643 O O . VAL A 1 225 ? 14.722 -12.361 -34.469 1.00 76.06 225 VAL A O 1
ATOM 1646 N N . ASP A 1 226 ? 13.754 -14.307 -33.888 1.00 77.75 226 ASP A N 1
ATOM 1647 C CA . ASP A 1 226 ? 13.148 -14.621 -35.196 1.00 77.75 226 ASP A CA 1
ATOM 1648 C C . ASP A 1 226 ? 11.611 -14.522 -35.206 1.00 77.75 226 ASP A C 1
ATOM 1650 O O . ASP A 1 226 ? 10.954 -14.994 -36.136 1.00 77.75 226 ASP A O 1
ATOM 1654 N N . ARG A 1 227 ? 11.001 -13.955 -34.157 1.00 81.44 227 ARG A N 1
ATOM 1655 C CA . ARG A 1 227 ? 9.539 -13.831 -34.077 1.00 81.44 227 ARG A CA 1
ATOM 1656 C C . ARG A 1 227 ? 9.046 -12.690 -34.976 1.00 81.44 227 ARG A C 1
ATOM 1658 O O . ARG A 1 227 ? 9.386 -11.533 -34.706 1.00 81.44 227 ARG A O 1
ATOM 1665 N N . PRO A 1 228 ? 8.230 -12.965 -36.014 1.00 83.12 228 PRO A N 1
ATOM 1666 C CA . PRO A 1 228 ? 7.823 -11.947 -36.984 1.00 83.12 228 PRO A CA 1
ATOM 1667 C C . PRO A 1 228 ? 7.092 -10.758 -36.353 1.00 83.12 228 PRO A C 1
ATOM 1669 O O . PRO A 1 228 ? 7.225 -9.631 -36.821 1.00 83.12 228 PRO A O 1
ATOM 1672 N N . GLU A 1 229 ? 6.345 -10.982 -35.271 1.00 86.00 229 GLU A N 1
ATOM 1673 C CA . GLU A 1 229 ? 5.594 -9.943 -34.570 1.00 86.00 229 GLU A CA 1
ATOM 1674 C C . GLU A 1 229 ? 6.479 -8.897 -33.865 1.00 86.00 229 GLU A C 1
ATOM 1676 O O . GLU A 1 229 ? 5.995 -7.796 -33.573 1.00 86.00 229 GLU A O 1
ATOM 1681 N N . TYR A 1 230 ? 7.759 -9.207 -33.621 1.00 85.88 230 TYR A N 1
ATOM 1682 C CA . TYR A 1 230 ? 8.735 -8.314 -32.983 1.00 85.88 230 TYR A CA 1
ATOM 1683 C C . TYR A 1 230 ? 9.848 -7.840 -33.929 1.00 85.88 230 TYR A C 1
ATOM 1685 O O . TYR A 1 230 ? 10.690 -7.037 -33.525 1.00 85.88 230 TYR A O 1
ATOM 1693 N N . ALA A 1 231 ? 9.829 -8.263 -35.196 1.00 84.00 231 ALA A N 1
ATOM 1694 C CA . ALA A 1 231 ? 10.758 -7.766 -36.205 1.00 84.00 231 ALA A CA 1
ATOM 1695 C C . ALA A 1 231 ? 10.617 -6.240 -36.359 1.00 84.00 231 ALA A C 1
ATOM 1697 O O . ALA A 1 231 ? 9.519 -5.731 -36.596 1.00 84.00 231 ALA A O 1
ATOM 1698 N N . GLY A 1 232 ? 11.718 -5.501 -36.182 1.00 84.25 232 GLY A N 1
ATOM 1699 C CA . GLY A 1 232 ? 11.715 -4.036 -36.225 1.00 84.25 232 GLY A CA 1
ATOM 1700 C C . GLY A 1 232 ? 10.862 -3.367 -35.140 1.00 84.25 232 GLY A C 1
ATOM 1701 O O . GLY A 1 232 ? 10.452 -2.220 -35.315 1.00 84.25 232 GLY A O 1
ATOM 1702 N N . ALA A 1 233 ? 10.542 -4.067 -34.044 1.00 91.75 233 ALA A N 1
ATOM 1703 C CA . ALA A 1 233 ? 9.788 -3.480 -32.941 1.00 91.75 233 ALA A CA 1
ATOM 1704 C C . ALA A 1 233 ? 10.539 -2.291 -32.331 1.00 91.75 233 ALA A C 1
ATOM 1706 O O . ALA A 1 233 ? 11.763 -2.325 -32.194 1.00 91.75 233 ALA A O 1
ATOM 1707 N N . SER A 1 234 ? 9.786 -1.261 -31.942 1.00 95.56 234 SER A N 1
ATOM 1708 C CA . SER A 1 234 ? 10.345 -0.141 -31.196 1.00 95.56 234 SER A CA 1
ATOM 1709 C C . SER A 1 234 ? 10.550 -0.492 -29.723 1.00 95.56 234 SER A C 1
ATOM 1711 O O . SER A 1 234 ? 9.804 -1.307 -29.167 1.00 95.56 234 SER A O 1
ATOM 1713 N N . GLY A 1 235 ? 11.477 0.193 -29.056 1.00 95.69 235 GLY A N 1
ATOM 1714 C CA . GLY A 1 235 ? 11.647 0.113 -27.607 1.00 95.69 235 GLY A CA 1
ATOM 1715 C C . GLY A 1 235 ? 10.343 0.398 -26.851 1.00 95.69 235 GLY A C 1
ATOM 1716 O O . GLY A 1 235 ? 10.017 -0.297 -25.892 1.00 95.69 235 GLY A O 1
ATOM 1717 N N . GLU A 1 236 ? 9.526 1.345 -27.331 1.00 97.06 236 GLU A N 1
ATOM 1718 C CA . GLU A 1 236 ? 8.191 1.628 -26.775 1.00 97.06 236 GLU A CA 1
ATOM 1719 C C . GLU A 1 236 ? 7.256 0.411 -26.856 1.00 97.06 236 GLU A C 1
ATOM 1721 O O . GLU A 1 236 ? 6.586 0.080 -25.872 1.00 97.06 236 GLU A O 1
ATOM 1726 N N . LYS A 1 237 ? 7.234 -0.294 -27.996 1.00 96.25 237 LYS A N 1
ATOM 1727 C CA . LYS A 1 237 ? 6.420 -1.504 -28.167 1.00 96.25 237 LYS A CA 1
ATOM 1728 C C . LYS A 1 237 ? 6.882 -2.613 -27.221 1.00 96.25 237 LYS A C 1
ATOM 1730 O O . LYS A 1 237 ? 6.048 -3.215 -26.550 1.00 96.25 237 LYS A O 1
ATOM 1735 N N . LEU A 1 238 ? 8.190 -2.860 -27.130 1.00 96.50 238 LEU A N 1
ATOM 1736 C CA . LEU A 1 238 ? 8.741 -3.898 -26.250 1.00 96.50 238 LEU A CA 1
ATOM 1737 C C . LEU A 1 238 ? 8.464 -3.603 -24.770 1.00 96.50 238 LEU A C 1
ATOM 1739 O O . LEU A 1 238 ? 8.020 -4.490 -24.041 1.00 96.50 238 LEU A O 1
ATOM 1743 N N . LEU A 1 239 ? 8.632 -2.351 -24.336 1.00 98.38 239 LEU A N 1
ATOM 1744 C CA . LEU A 1 239 ? 8.301 -1.928 -22.973 1.00 98.38 239 LEU A CA 1
ATOM 1745 C C . LEU A 1 239 ? 6.808 -2.079 -22.668 1.00 98.38 239 LEU A C 1
ATOM 1747 O O . LEU A 1 239 ? 6.454 -2.574 -21.600 1.00 98.38 239 LEU A O 1
ATOM 1751 N N . THR A 1 240 ? 5.934 -1.702 -23.605 1.00 98.00 240 THR A N 1
ATOM 1752 C CA . THR A 1 240 ? 4.478 -1.872 -23.456 1.00 98.00 240 THR A CA 1
ATOM 1753 C C . THR A 1 240 ? 4.116 -3.342 -23.229 1.00 98.00 240 THR A C 1
ATOM 1755 O O . THR A 1 240 ? 3.353 -3.675 -22.318 1.00 98.00 240 THR A O 1
ATOM 1758 N N . GLU A 1 241 ? 4.717 -4.246 -24.004 1.00 97.25 241 GLU A N 1
ATOM 1759 C CA . GLU A 1 241 ? 4.524 -5.689 -23.849 1.00 97.25 241 GLU A CA 1
ATOM 1760 C C . GLU A 1 241 ? 5.111 -6.224 -22.535 1.00 97.25 241 GLU A C 1
ATOM 1762 O O . GLU A 1 241 ? 4.482 -7.046 -21.864 1.00 97.25 241 GLU A O 1
ATOM 1767 N N . ALA A 1 242 ? 6.279 -5.733 -22.110 1.00 98.19 242 ALA A N 1
ATOM 1768 C CA . ALA A 1 242 ? 6.873 -6.100 -20.827 1.00 98.19 242 ALA A CA 1
ATOM 1769 C C . ALA A 1 242 ? 5.973 -5.693 -19.647 1.00 98.19 242 ALA A C 1
ATOM 1771 O O . ALA A 1 242 ? 5.710 -6.510 -18.762 1.00 98.19 242 ALA A O 1
ATOM 1772 N N . VAL A 1 243 ? 5.418 -4.474 -19.661 1.00 98.44 243 VAL A N 1
ATOM 1773 C CA . VAL A 1 243 ? 4.450 -3.995 -18.655 1.00 98.44 243 VAL A CA 1
ATOM 1774 C C . VAL A 1 243 ? 3.210 -4.888 -18.618 1.00 98.44 243 VAL A C 1
ATOM 1776 O O . VAL A 1 243 ? 2.736 -5.239 -17.532 1.00 98.44 243 VAL A O 1
ATOM 1779 N N . SER A 1 244 ? 2.698 -5.287 -19.786 1.00 97.94 244 SER A N 1
ATOM 1780 C CA . SER A 1 244 ? 1.553 -6.195 -19.907 1.00 97.94 244 SER A CA 1
ATOM 1781 C C . SER A 1 244 ? 1.846 -7.562 -19.278 1.00 97.94 244 SER A C 1
ATOM 1783 O O . SER A 1 244 ? 1.091 -8.027 -18.422 1.00 97.94 244 SER A O 1
ATOM 1785 N N . LYS A 1 245 ? 2.993 -8.170 -19.603 1.00 98.19 245 LYS A N 1
ATOM 1786 C CA . LYS A 1 24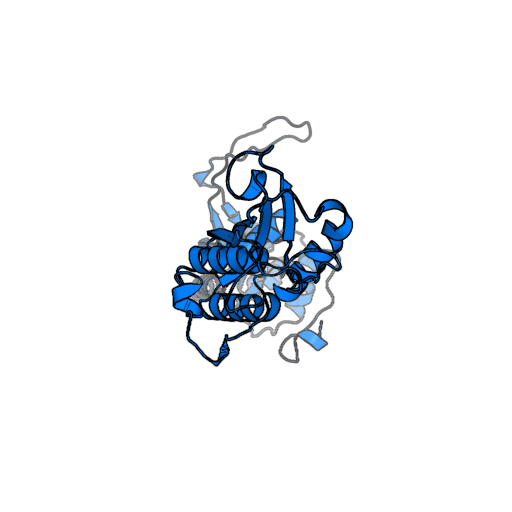5 ? 3.423 -9.470 -19.059 1.00 98.19 245 LYS A CA 1
ATOM 1787 C C . LYS A 1 245 ? 3.651 -9.429 -17.545 1.00 98.19 245 LYS A C 1
ATOM 1789 O O . LYS A 1 245 ? 3.162 -10.304 -16.835 1.00 98.19 245 LYS A O 1
ATOM 1794 N N . VAL A 1 246 ? 4.327 -8.397 -17.033 1.00 98.12 246 VAL A N 1
ATOM 1795 C CA . VAL A 1 246 ? 4.534 -8.198 -15.583 1.00 98.12 246 VAL A CA 1
ATOM 1796 C C . VAL A 1 246 ? 3.199 -8.013 -14.858 1.00 98.12 246 VAL A C 1
ATOM 1798 O O . VAL A 1 246 ? 2.984 -8.593 -13.793 1.00 98.12 246 VAL A O 1
ATOM 1801 N N . SER A 1 247 ? 2.273 -7.259 -15.457 1.00 97.56 247 SER A N 1
ATOM 1802 C CA . SER A 1 247 ? 0.916 -7.082 -14.928 1.00 97.56 247 SER A CA 1
ATOM 1803 C C . SER A 1 247 ? 0.140 -8.397 -14.881 1.00 97.56 247 SER A C 1
ATOM 1805 O O . SER A 1 247 ? -0.496 -8.691 -13.870 1.00 97.56 247 SER A O 1
ATOM 1807 N N . ALA A 1 248 ? 0.212 -9.199 -15.947 1.00 97.69 248 ALA A N 1
ATOM 1808 C CA . ALA A 1 248 ? -0.428 -10.511 -16.030 1.00 97.69 248 ALA A CA 1
ATOM 1809 C C . ALA A 1 248 ? 0.156 -11.518 -15.024 1.00 97.69 248 ALA A C 1
ATOM 1811 O O . ALA A 1 248 ? -0.566 -12.379 -14.531 1.00 97.69 248 ALA A O 1
ATOM 1812 N N . ALA A 1 249 ? 1.434 -11.370 -14.663 1.00 96.44 249 ALA A N 1
ATOM 1813 C CA . ALA A 1 249 ? 2.087 -12.144 -13.609 1.00 96.44 249 ALA A CA 1
ATOM 1814 C C . ALA A 1 249 ? 1.708 -11.699 -12.178 1.00 96.44 249 ALA A C 1
ATOM 1816 O O . ALA A 1 249 ? 2.241 -12.237 -11.211 1.00 96.44 249 ALA A O 1
ATOM 1817 N N . GLY A 1 250 ? 0.794 -10.732 -12.026 1.00 95.12 250 GLY A N 1
ATOM 1818 C CA . GLY A 1 250 ? 0.289 -10.281 -10.727 1.00 95.12 250 GLY A CA 1
ATOM 1819 C C . GLY A 1 250 ? 1.117 -9.176 -10.074 1.00 95.12 250 GLY A C 1
ATOM 1820 O O . GLY A 1 250 ? 0.988 -8.955 -8.872 1.00 95.12 250 GLY A O 1
ATOM 1821 N N . PHE A 1 251 ? 1.952 -8.462 -10.834 1.00 96.81 251 PHE A N 1
ATOM 1822 C CA . PHE A 1 251 ? 2.807 -7.403 -10.296 1.00 96.81 251 PHE A CA 1
ATOM 1823 C C . PHE A 1 251 ? 2.464 -6.015 -10.846 1.00 96.81 251 PHE A C 1
ATOM 1825 O O . PHE A 1 251 ? 1.969 -5.837 -11.958 1.00 96.81 251 PHE A O 1
ATOM 1832 N N . ALA A 1 252 ? 2.729 -4.985 -10.051 1.00 96.31 252 ALA A N 1
ATOM 1833 C CA . ALA A 1 252 ? 2.742 -3.592 -10.476 1.00 96.31 252 ALA A CA 1
ATOM 1834 C C . ALA A 1 252 ? 4.144 -3.008 -10.293 1.00 96.31 252 ALA A C 1
ATOM 1836 O O . ALA A 1 252 ? 4.882 -3.398 -9.389 1.00 96.31 252 ALA A O 1
ATOM 1837 N N . ILE A 1 253 ? 4.510 -2.067 -11.160 1.00 98.25 253 ILE A N 1
ATOM 1838 C CA . ILE A 1 253 ? 5.814 -1.409 -11.118 1.00 98.25 253 ILE A CA 1
ATOM 1839 C C . ILE A 1 253 ? 5.758 -0.292 -10.069 1.00 98.25 253 ILE A C 1
ATOM 1841 O O . ILE A 1 253 ? 4.808 0.488 -10.031 1.00 98.25 253 ILE A O 1
ATOM 1845 N N . SER A 1 254 ? 6.768 -0.232 -9.201 1.00 97.69 254 SER A N 1
ATOM 1846 C CA . SER A 1 254 ? 6.972 0.870 -8.258 1.00 97.69 254 SER A CA 1
ATOM 1847 C C . SER A 1 254 ? 7.750 1.997 -8.925 1.00 97.69 254 SER A C 1
ATOM 1849 O O . SER A 1 254 ? 7.252 3.113 -9.029 1.00 97.69 254 SER A O 1
ATOM 1851 N N . ASN A 1 255 ? 8.969 1.709 -9.389 1.00 98.69 255 ASN A N 1
ATOM 1852 C CA . ASN A 1 255 ? 9.846 2.676 -10.046 1.00 98.69 255 ASN A CA 1
ATOM 1853 C C . ASN A 1 255 ? 10.934 1.972 -10.870 1.00 98.69 255 ASN A C 1
ATOM 1855 O O . ASN A 1 255 ? 11.241 0.801 -10.629 1.00 98.69 255 ASN A O 1
ATOM 1859 N N . ILE A 1 256 ? 11.555 2.727 -11.781 1.00 98.88 256 ILE A N 1
ATOM 1860 C CA . ILE A 1 256 ? 12.716 2.306 -12.577 1.00 98.88 256 ILE A CA 1
ATOM 1861 C C . ILE A 1 256 ? 13.902 3.2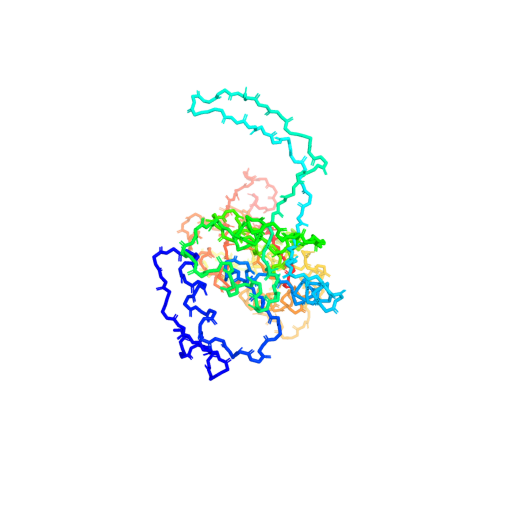47 -12.328 1.00 98.88 256 ILE A C 1
ATOM 1863 O O . ILE A 1 256 ? 13.735 4.463 -12.214 1.00 98.88 256 ILE A O 1
ATOM 1867 N N . SER A 1 257 ? 15.111 2.692 -12.281 1.00 98.75 257 SER A N 1
ATOM 1868 C CA . SER A 1 257 ? 16.369 3.438 -12.382 1.00 98.75 257 SER A CA 1
ATOM 1869 C C . SER A 1 257 ? 17.134 2.959 -13.608 1.00 98.75 257 SER A C 1
ATOM 1871 O O . SER A 1 257 ? 17.295 1.757 -13.778 1.00 98.75 257 SER A O 1
ATOM 1873 N N . LEU A 1 258 ? 17.604 3.879 -14.445 1.00 98.88 258 LEU A N 1
ATOM 1874 C CA . LEU A 1 258 ? 18.348 3.607 -15.670 1.00 98.88 258 LEU A CA 1
ATOM 1875 C C . LEU A 1 258 ? 19.674 4.379 -15.653 1.00 98.88 258 LEU A C 1
ATOM 1877 O O . LEU A 1 258 ? 19.706 5.588 -15.407 1.00 98.88 258 LEU A O 1
ATOM 1881 N N . GLN A 1 259 ? 20.770 3.695 -15.963 1.00 98.69 259 GLN A N 1
ATOM 1882 C CA . GLN A 1 259 ? 22.074 4.288 -16.230 1.00 98.69 259 GLN A CA 1
ATOM 1883 C C . GLN A 1 259 ? 22.499 3.953 -17.657 1.00 98.69 259 GLN A C 1
ATOM 1885 O O . GLN A 1 259 ? 22.659 2.788 -18.003 1.00 98.69 259 GLN A O 1
ATOM 1890 N N . ILE A 1 260 ? 22.692 4.985 -18.474 1.00 98.62 260 ILE A N 1
ATOM 1891 C CA . ILE A 1 260 ? 23.204 4.862 -19.841 1.00 98.62 260 ILE A CA 1
ATOM 1892 C C . ILE A 1 260 ? 24.718 5.085 -19.820 1.00 98.62 260 ILE A C 1
ATOM 1894 O O . ILE A 1 260 ? 25.207 6.039 -19.214 1.00 98.62 260 ILE A O 1
ATOM 1898 N N . ILE A 1 261 ? 25.466 4.218 -20.489 1.00 98.50 261 ILE A N 1
ATOM 1899 C CA . ILE A 1 261 ? 26.926 4.210 -20.494 1.00 98.50 261 ILE A CA 1
ATOM 1900 C C . ILE A 1 261 ? 27.405 4.358 -21.938 1.00 98.50 261 ILE A C 1
ATOM 1902 O O . ILE A 1 261 ? 27.171 3.486 -22.772 1.00 98.50 261 ILE A O 1
ATOM 1906 N N . GLY A 1 262 ? 28.072 5.469 -22.246 1.00 97.06 262 GLY A N 1
ATOM 1907 C CA . GLY A 1 262 ? 28.558 5.745 -23.597 1.00 97.06 262 GLY A CA 1
ATOM 1908 C C . GLY A 1 262 ? 29.089 7.164 -23.770 1.00 97.06 262 GLY A C 1
ATOM 1909 O O . GLY A 1 262 ? 28.726 8.079 -23.034 1.00 97.06 262 GLY A O 1
ATOM 1910 N N . ASN A 1 263 ? 29.950 7.355 -24.770 1.00 95.75 263 ASN A N 1
ATOM 1911 C CA . ASN A 1 263 ? 30.554 8.661 -25.070 1.00 95.75 263 ASN A CA 1
ATOM 1912 C C . ASN A 1 263 ? 29.564 9.670 -25.686 1.00 95.75 263 ASN A C 1
ATOM 1914 O O . ASN A 1 263 ? 29.757 10.882 -25.582 1.00 95.75 263 ASN A O 1
ATOM 1918 N N . ARG A 1 264 ? 28.521 9.172 -26.356 1.00 94.12 264 ARG A N 1
ATOM 1919 C CA . ARG A 1 264 ? 27.468 9.943 -27.032 1.00 94.12 264 ARG A CA 1
ATOM 1920 C C . ARG A 1 264 ? 26.183 9.103 -27.109 1.00 94.12 264 ARG A C 1
ATOM 1922 O O . ARG A 1 264 ? 26.310 7.880 -27.097 1.00 94.12 264 ARG A O 1
ATOM 1929 N N . PRO A 1 265 ? 24.989 9.711 -27.220 1.00 95.50 265 PRO A N 1
ATOM 1930 C CA . PRO A 1 265 ? 24.727 11.148 -27.139 1.00 95.50 265 PRO A CA 1
ATOM 1931 C C . PRO A 1 265 ? 24.906 11.717 -25.731 1.00 95.50 265 PRO A C 1
ATOM 1933 O O . PRO A 1 265 ? 24.939 11.001 -24.731 1.00 95.50 265 PRO A O 1
ATOM 1936 N N . LYS A 1 266 ? 24.958 13.050 -25.630 1.00 95.88 266 LYS A N 1
ATOM 1937 C CA . LYS A 1 266 ? 24.925 13.750 -24.337 1.00 95.88 266 LYS A CA 1
ATOM 1938 C C . LYS A 1 266 ? 23.527 13.672 -23.717 1.00 95.88 266 LYS A C 1
ATOM 1940 O O . LYS A 1 266 ? 22.742 14.603 -23.852 1.00 95.88 266 LYS A O 1
ATOM 1945 N N . ILE A 1 267 ? 23.245 12.608 -22.964 1.00 97.25 267 ILE A N 1
ATOM 1946 C CA . ILE A 1 267 ? 21.930 12.367 -22.333 1.00 97.25 267 ILE A CA 1
ATOM 1947 C C . ILE A 1 267 ? 21.430 13.566 -21.518 1.00 97.25 267 ILE A C 1
ATOM 1949 O O . ILE A 1 267 ? 20.238 13.858 -21.502 1.00 97.25 267 ILE A O 1
ATOM 1953 N N . GLY A 1 268 ? 22.339 14.307 -20.876 1.00 96.31 268 GLY A N 1
ATOM 1954 C CA . GLY A 1 268 ? 21.998 15.475 -20.064 1.00 96.31 268 GLY A CA 1
ATOM 1955 C C . GLY A 1 268 ? 21.173 16.549 -20.783 1.00 96.31 268 GLY A C 1
ATOM 1956 O O . GLY A 1 268 ? 20.377 17.200 -20.114 1.00 96.31 268 GLY A O 1
ATOM 1957 N N . SER A 1 269 ? 21.303 16.710 -22.106 1.00 95.75 269 SER A N 1
ATOM 1958 C CA . SER A 1 269 ? 20.553 17.728 -22.859 1.00 95.75 269 SER A CA 1
ATOM 1959 C C . SER A 1 269 ? 19.066 17.403 -23.012 1.00 95.75 269 SER A C 1
ATOM 1961 O O . SER A 1 269 ? 18.267 18.324 -23.139 1.00 95.75 269 SER A O 1
ATOM 1963 N N . ARG A 1 270 ? 18.693 16.116 -22.974 1.00 97.81 270 ARG A N 1
ATOM 1964 C CA . ARG A 1 270 ? 17.309 15.643 -23.169 1.00 97.81 270 ARG A CA 1
ATOM 1965 C C . ARG A 1 270 ? 16.836 14.678 -22.081 1.00 97.81 270 ARG A C 1
ATOM 1967 O O . ARG A 1 270 ? 15.832 13.992 -22.243 1.00 97.81 270 ARG A O 1
ATOM 1974 N N . ARG A 1 271 ? 17.531 14.619 -20.940 1.00 98.31 271 ARG A N 1
ATOM 1975 C CA . ARG A 1 271 ? 17.238 13.678 -19.841 1.00 98.31 271 ARG A CA 1
ATOM 1976 C C . ARG A 1 271 ? 15.778 13.742 -19.390 1.00 98.31 271 ARG A C 1
ATOM 1978 O O . ARG A 1 271 ? 15.170 12.703 -19.169 1.00 98.31 271 ARG A O 1
ATOM 1985 N N . ALA A 1 272 ? 15.228 14.948 -19.247 1.00 98.56 272 ALA A N 1
ATOM 1986 C CA . ALA A 1 272 ? 13.841 15.134 -18.823 1.00 98.56 272 ALA A CA 1
ATOM 1987 C C . ALA A 1 272 ? 12.839 14.577 -19.850 1.00 98.56 272 ALA A C 1
ATOM 1989 O O . ALA A 1 272 ? 11.843 13.978 -19.456 1.00 98.56 272 ALA A O 1
ATOM 1990 N N . GLU A 1 273 ? 13.129 14.714 -21.149 1.00 98.56 273 GLU A N 1
ATOM 1991 C CA . GLU A 1 273 ? 12.310 14.122 -22.212 1.00 98.56 273 GLU A CA 1
ATOM 1992 C C . GLU A 1 273 ? 12.360 12.593 -22.147 1.00 98.56 273 GLU A C 1
ATOM 1994 O O . GLU A 1 273 ? 11.314 11.955 -22.203 1.00 98.56 273 GLU A O 1
ATOM 1999 N N . VAL A 1 274 ? 13.555 12.008 -21.972 1.00 98.44 274 VAL A N 1
ATOM 2000 C CA . VAL A 1 274 ? 13.727 10.548 -21.849 1.00 98.44 274 VAL A CA 1
ATOM 2001 C C . VAL A 1 274 ? 12.951 10.017 -20.641 1.00 98.44 274 VAL A C 1
ATOM 2003 O O . VAL A 1 274 ? 12.214 9.042 -20.755 1.00 98.44 274 VAL A O 1
ATOM 2006 N N . ILE A 1 275 ? 13.069 10.681 -19.484 1.00 98.81 275 ILE A N 1
ATOM 2007 C CA . ILE A 1 275 ? 12.322 10.321 -18.268 1.00 98.81 275 ILE A CA 1
ATOM 2008 C C . ILE A 1 275 ? 10.815 10.354 -18.533 1.00 98.81 275 ILE A C 1
ATOM 2010 O O . ILE A 1 275 ? 10.116 9.406 -18.181 1.00 98.81 275 ILE A O 1
ATOM 2014 N N . ALA A 1 276 ? 10.311 11.422 -19.156 1.00 98.69 276 ALA A N 1
ATOM 2015 C CA . ALA A 1 276 ? 8.888 11.569 -19.438 1.00 98.69 276 ALA A CA 1
ATOM 2016 C C . ALA A 1 276 ? 8.380 10.503 -20.422 1.00 98.69 276 ALA A C 1
ATOM 2018 O O . ALA A 1 276 ? 7.315 9.926 -20.201 1.00 98.69 276 ALA A O 1
ATOM 2019 N N . ALA A 1 277 ? 9.147 10.215 -21.477 1.00 98.50 277 ALA A N 1
ATOM 2020 C CA . ALA A 1 277 ? 8.798 9.216 -22.479 1.00 98.50 277 ALA A CA 1
ATOM 2021 C C . ALA A 1 277 ? 8.760 7.803 -21.876 1.00 98.50 277 ALA A C 1
ATOM 2023 O O . ALA A 1 277 ? 7.750 7.112 -22.000 1.00 98.50 277 ALA A O 1
ATOM 2024 N N . LEU A 1 278 ? 9.800 7.407 -21.134 1.00 98.69 278 LEU A N 1
ATOM 2025 C CA . LEU A 1 278 ? 9.842 6.118 -20.440 1.00 98.69 278 LEU A CA 1
ATOM 2026 C C . LEU A 1 278 ? 8.740 5.999 -19.384 1.00 98.69 278 LEU A C 1
ATOM 2028 O O . LEU A 1 278 ? 8.028 4.999 -19.355 1.00 98.69 278 LEU A O 1
ATOM 2032 N N . SER A 1 279 ? 8.563 7.024 -18.542 1.00 98.69 279 SER A N 1
ATOM 2033 C CA . SER A 1 279 ? 7.523 7.035 -17.507 1.00 98.69 279 SER A CA 1
ATOM 2034 C C . SER A 1 279 ? 6.141 6.826 -18.119 1.00 98.69 279 SER A C 1
ATOM 2036 O O . SER A 1 279 ? 5.392 5.974 -17.648 1.00 98.69 279 SER A O 1
ATOM 2038 N N . LYS A 1 280 ? 5.827 7.519 -19.222 1.00 98.44 280 LYS A N 1
ATOM 2039 C CA . LYS A 1 280 ? 4.558 7.363 -19.941 1.00 98.44 280 LYS A CA 1
ATOM 2040 C C . LYS A 1 280 ? 4.327 5.918 -20.395 1.00 98.44 280 LYS A C 1
ATOM 2042 O O . LYS A 1 280 ? 3.257 5.376 -20.126 1.00 98.44 280 LYS A O 1
ATOM 2047 N N . VAL A 1 281 ? 5.310 5.298 -21.048 1.00 98.12 281 VAL A N 1
ATOM 2048 C CA . VAL A 1 281 ? 5.199 3.914 -21.552 1.00 98.12 281 VAL A CA 1
ATOM 2049 C C . VAL A 1 281 ? 5.078 2.903 -20.406 1.00 98.12 281 VAL A C 1
ATOM 2051 O O . VAL A 1 281 ? 4.349 1.922 -20.507 1.00 98.12 281 VAL A O 1
ATOM 2054 N N . LEU A 1 282 ? 5.722 3.178 -19.271 1.00 98.31 282 LEU A N 1
ATOM 2055 C CA . LEU A 1 282 ? 5.695 2.342 -18.069 1.00 98.31 282 LEU A CA 1
ATOM 2056 C C . LEU A 1 282 ? 4.465 2.579 -17.168 1.00 98.31 282 LEU A C 1
ATOM 2058 O O . LEU A 1 282 ? 4.442 2.123 -16.025 1.00 98.31 282 LEU A O 1
ATOM 2062 N N . GLY A 1 283 ? 3.440 3.289 -17.652 1.00 96.69 283 GLY A N 1
ATOM 2063 C CA . GLY A 1 283 ? 2.192 3.523 -16.916 1.00 96.69 283 GLY A CA 1
ATOM 2064 C C . GLY A 1 283 ? 2.236 4.690 -15.923 1.00 96.69 283 GLY A C 1
ATOM 2065 O O . GLY A 1 283 ? 1.469 4.713 -14.965 1.00 96.69 283 GLY A O 1
ATOM 2066 N N . GLY A 1 284 ? 3.129 5.656 -16.132 1.00 97.88 284 GLY A N 1
ATOM 2067 C CA . GLY A 1 284 ? 3.272 6.858 -15.305 1.00 97.88 284 GLY A CA 1
ATOM 2068 C C . GLY A 1 284 ? 4.098 6.662 -14.033 1.00 97.88 284 GLY A C 1
ATOM 2069 O O . GLY A 1 284 ? 4.051 7.507 -13.139 1.00 97.88 284 GLY A O 1
ATOM 2070 N N . VAL A 1 285 ? 4.846 5.560 -13.921 1.00 98.31 285 VAL A N 1
ATOM 2071 C CA . VAL A 1 285 ? 5.697 5.306 -12.749 1.00 98.31 285 VAL A CA 1
ATOM 2072 C C . VAL A 1 285 ? 6.904 6.249 -12.715 1.00 98.31 285 VAL A C 1
ATOM 2074 O O . VAL A 1 285 ? 7.376 6.687 -13.770 1.00 98.31 285 VAL A O 1
ATOM 2077 N N . PRO A 1 286 ? 7.452 6.556 -11.527 1.00 98.62 286 PRO A N 1
ATOM 2078 C CA . PRO A 1 286 ? 8.707 7.285 -11.410 1.00 98.62 286 PRO A CA 1
ATOM 2079 C C . PRO A 1 286 ? 9.860 6.579 -12.141 1.00 98.62 286 PRO A C 1
ATOM 2081 O O . PRO A 1 286 ? 10.109 5.387 -11.934 1.00 98.62 286 PRO A O 1
ATOM 2084 N N . VAL A 1 287 ? 10.593 7.337 -12.960 1.00 98.75 287 VAL A N 1
ATOM 2085 C CA . VAL A 1 287 ? 11.789 6.874 -13.680 1.00 98.75 287 VAL A CA 1
ATOM 2086 C C . VAL A 1 287 ? 12.948 7.827 -13.405 1.00 98.75 287 VAL A C 1
ATOM 2088 O O . VAL A 1 287 ? 12.824 9.037 -13.591 1.00 98.75 287 VAL A O 1
ATOM 2091 N N . SER A 1 288 ? 14.091 7.276 -13.008 1.00 98.62 288 SER A N 1
ATOM 2092 C CA . SER A 1 288 ? 15.354 8.008 -12.880 1.00 98.62 288 SER A CA 1
ATOM 2093 C C . SER A 1 288 ? 16.284 7.635 -14.027 1.00 98.62 288 SER A C 1
ATOM 2095 O O . SER A 1 288 ? 16.506 6.453 -14.266 1.00 98.62 288 SER A O 1
ATOM 2097 N N . VAL A 1 289 ? 16.863 8.626 -14.712 1.00 98.75 289 VAL A N 1
ATOM 2098 C CA . VAL A 1 289 ? 17.832 8.400 -15.800 1.00 98.75 289 VAL A CA 1
ATOM 2099 C C . VAL A 1 289 ? 19.138 9.124 -15.497 1.00 98.75 289 VAL A C 1
ATOM 2101 O O . VAL A 1 289 ? 19.185 10.352 -15.392 1.00 98.75 289 VAL A O 1
ATOM 2104 N N . SER A 1 290 ? 20.220 8.362 -15.400 1.00 98.31 290 SER A N 1
ATOM 2105 C CA . SER A 1 290 ? 21.591 8.854 -15.279 1.00 98.31 290 SER A CA 1
ATOM 2106 C C . SER A 1 290 ? 22.413 8.447 -16.502 1.00 98.31 290 SER A C 1
ATOM 2108 O O . SER A 1 290 ? 22.009 7.578 -17.273 1.00 98.31 290 SER A O 1
ATOM 2110 N N . ALA A 1 291 ? 23.552 9.106 -16.709 1.00 97.81 291 ALA A N 1
ATOM 2111 C CA . ALA A 1 291 ? 24.474 8.740 -17.774 1.00 97.81 291 ALA A CA 1
ATOM 2112 C C . ALA A 1 291 ? 25.923 8.935 -17.334 1.00 97.81 291 ALA A C 1
ATOM 2114 O O . ALA A 1 291 ? 26.200 9.856 -16.563 1.00 97.81 291 ALA A O 1
ATOM 2115 N N . THR A 1 292 ? 26.819 8.089 -17.833 1.00 97.56 292 THR A N 1
ATOM 2116 C CA . THR A 1 292 ? 28.256 8.153 -17.550 1.00 97.56 292 THR A CA 1
ATOM 2117 C C . THR A 1 292 ? 29.082 7.740 -18.766 1.00 97.56 292 THR A C 1
ATOM 2119 O O . THR A 1 292 ? 28.618 7.000 -19.633 1.00 97.56 292 THR A O 1
ATOM 2122 N N . THR A 1 293 ? 30.323 8.213 -18.816 1.00 96.62 293 THR A N 1
ATOM 2123 C CA . THR A 1 293 ? 31.369 7.696 -19.706 1.00 96.62 293 THR A CA 1
ATOM 2124 C C . THR A 1 293 ? 32.183 6.628 -18.981 1.00 96.62 293 THR A C 1
ATOM 2126 O O . THR A 1 293 ? 32.053 6.451 -17.769 1.00 96.62 293 THR A O 1
ATOM 2129 N N . THR A 1 294 ? 33.031 5.917 -19.723 1.00 96.62 294 THR A N 1
ATOM 2130 C CA . THR A 1 294 ? 34.039 4.993 -19.173 1.00 96.62 294 THR A CA 1
ATOM 2131 C C . THR A 1 294 ? 35.465 5.486 -19.435 1.00 96.62 294 THR A C 1
ATOM 2133 O O . THR A 1 294 ? 36.396 4.691 -19.494 1.00 96.62 294 THR A O 1
ATOM 2136 N N . ASP A 1 295 ? 35.633 6.797 -19.631 1.00 93.19 295 ASP A N 1
ATOM 2137 C CA . ASP A 1 295 ? 36.920 7.493 -19.780 1.00 93.19 295 ASP A CA 1
ATOM 2138 C C . ASP A 1 295 ? 37.868 6.860 -20.811 1.00 93.19 295 ASP A C 1
ATOM 2140 O O . ASP A 1 295 ? 39.060 6.681 -20.579 1.00 93.19 295 ASP A O 1
ATOM 2144 N N . GLY A 1 296 ? 37.322 6.493 -21.974 1.00 93.12 296 GLY A N 1
ATOM 2145 C CA . GLY A 1 296 ? 38.093 5.871 -23.054 1.00 93.12 296 GLY A CA 1
ATOM 2146 C C . GLY A 1 296 ? 38.337 4.367 -22.885 1.00 93.12 296 GLY A C 1
ATOM 2147 O O . GLY A 1 296 ? 38.955 3.759 -23.754 1.00 93.12 296 GLY A O 1
ATOM 2148 N N . MET A 1 297 ? 37.849 3.748 -21.804 1.00 93.94 297 MET A N 1
ATOM 2149 C CA . MET A 1 297 ? 38.057 2.327 -21.511 1.00 93.94 297 MET A CA 1
ATOM 2150 C C . MET A 1 297 ? 36.882 1.452 -21.965 1.00 93.94 297 MET A C 1
ATOM 2152 O O . MET A 1 297 ? 35.715 1.782 -21.734 1.00 93.94 297 MET A O 1
ATOM 2156 N N . GLY A 1 298 ? 37.199 0.291 -22.542 1.00 92.25 298 GLY A N 1
ATOM 2157 C CA . GLY A 1 298 ? 36.228 -0.739 -22.931 1.00 92.25 298 GLY A CA 1
ATOM 2158 C C . GLY A 1 298 ? 35.293 -0.326 -24.072 1.00 92.25 298 GLY A C 1
ATOM 2159 O O . GLY A 1 298 ? 35.394 0.778 -24.596 1.00 92.25 298 GLY A O 1
ATOM 2160 N N . LEU A 1 299 ? 34.353 -1.209 -24.422 1.00 92.50 299 LEU A N 1
ATOM 2161 C CA . LEU A 1 299 ? 33.458 -1.072 -25.585 1.00 92.50 299 LEU A CA 1
ATOM 2162 C C . LEU A 1 299 ? 32.703 0.272 -25.659 1.00 92.50 299 LEU A C 1
ATOM 2164 O O . LEU A 1 299 ? 32.546 0.856 -26.730 1.00 92.50 299 LEU A O 1
ATOM 2168 N N . THR A 1 300 ? 32.263 0.813 -24.521 1.00 95.81 300 THR A N 1
ATOM 2169 C CA . THR A 1 300 ? 31.576 2.114 -24.472 1.00 95.81 300 THR A CA 1
ATOM 2170 C C . THR A 1 300 ? 32.546 3.292 -24.555 1.00 95.81 300 THR A C 1
ATOM 2172 O O . THR A 1 300 ? 32.184 4.356 -25.055 1.00 95.81 300 THR A O 1
ATOM 2175 N N . GLY A 1 301 ? 33.778 3.114 -24.069 1.00 94.44 301 GLY A N 1
ATOM 2176 C CA . GLY A 1 301 ? 34.797 4.158 -23.970 1.00 94.44 301 GLY A CA 1
ATOM 2177 C C . GLY A 1 301 ? 35.610 4.325 -25.248 1.00 94.44 301 GLY A C 1
ATOM 2178 O O . GLY A 1 301 ? 35.909 5.455 -25.623 1.00 94.44 301 GLY A O 1
ATOM 2179 N N . THR A 1 302 ? 35.887 3.238 -25.970 1.00 95.06 302 THR A N 1
ATOM 2180 C CA . THR A 1 302 ? 36.476 3.268 -27.321 1.00 95.06 302 THR A CA 1
ATOM 2181 C C . THR A 1 302 ? 35.484 3.764 -28.377 1.00 95.06 302 THR A C 1
ATOM 2183 O O . THR A 1 302 ? 35.877 4.072 -29.500 1.00 95.06 302 THR A O 1
ATOM 2186 N N . GLY A 1 303 ? 34.204 3.909 -28.010 1.00 92.94 303 GLY A N 1
ATOM 2187 C CA . GLY A 1 303 ? 33.146 4.394 -28.890 1.00 92.94 303 GLY A CA 1
ATOM 2188 C C . GLY A 1 303 ? 32.587 3.325 -29.827 1.00 92.94 303 GLY A C 1
ATOM 2189 O O . GLY A 1 303 ? 31.988 3.682 -30.840 1.00 92.94 303 GLY A O 1
ATOM 2190 N N . GLU A 1 304 ? 32.764 2.041 -29.503 1.00 95.12 304 GLU A N 1
ATOM 2191 C CA . GLU A 1 304 ? 32.221 0.920 -30.279 1.00 95.12 304 GLU A CA 1
ATOM 2192 C C . GLU A 1 304 ? 30.701 0.790 -30.118 1.00 95.12 304 GLU A C 1
ATOM 2194 O O . GLU A 1 304 ? 30.029 0.324 -31.038 1.00 95.12 304 GLU A O 1
ATOM 2199 N N . GLY A 1 305 ? 30.143 1.238 -28.989 1.00 96.00 305 GLY A N 1
ATOM 2200 C CA . GLY A 1 305 ? 28.714 1.120 -28.712 1.00 96.00 305 GLY A CA 1
ATOM 2201 C C . GLY A 1 305 ? 28.217 1.895 -27.494 1.00 96.00 305 GLY A C 1
ATOM 2202 O O . GLY A 1 305 ? 28.944 2.690 -26.892 1.00 96.00 305 GLY A O 1
ATOM 2203 N N . ILE A 1 306 ? 26.960 1.632 -27.134 1.00 97.81 306 ILE A N 1
ATOM 2204 C CA . ILE A 1 306 ? 26.306 2.118 -25.913 1.00 97.81 306 ILE A CA 1
ATOM 2205 C C . ILE A 1 306 ? 25.836 0.908 -25.108 1.00 97.81 306 ILE A C 1
ATOM 2207 O O . ILE A 1 306 ? 25.325 -0.062 -25.666 1.00 97.81 306 ILE A O 1
ATOM 2211 N N . ALA A 1 307 ? 25.986 0.994 -23.789 1.00 98.25 307 ALA A N 1
ATOM 2212 C CA . ALA A 1 307 ? 25.392 0.057 -22.849 1.00 98.25 307 ALA A CA 1
ATOM 2213 C C . ALA A 1 307 ? 24.374 0.760 -21.946 1.00 98.25 307 ALA A C 1
ATOM 2215 O O . ALA A 1 307 ? 24.424 1.976 -21.743 1.00 98.25 307 ALA A O 1
ATOM 2216 N N . ALA A 1 308 ? 23.459 -0.008 -21.374 1.00 98.50 308 ALA A N 1
ATOM 2217 C CA . ALA A 1 308 ? 22.503 0.455 -20.388 1.00 98.50 308 ALA A CA 1
ATOM 2218 C C . ALA A 1 308 ? 22.379 -0.560 -19.252 1.00 98.50 308 ALA A C 1
ATOM 2220 O O . ALA A 1 308 ? 22.395 -1.766 -19.476 1.00 98.50 308 ALA A O 1
ATOM 2221 N N . ILE A 1 309 ? 22.231 -0.054 -18.031 1.00 98.75 309 ILE A N 1
ATOM 2222 C CA . ILE A 1 309 ? 21.911 -0.843 -16.842 1.00 98.75 309 ILE A CA 1
ATOM 2223 C C . ILE A 1 309 ? 20.619 -0.287 -16.266 1.00 98.75 309 ILE A C 1
ATOM 2225 O O . ILE A 1 309 ? 20.528 0.912 -15.991 1.00 98.75 309 ILE A O 1
ATOM 2229 N N . ALA A 1 310 ? 19.631 -1.145 -16.054 1.00 98.88 310 ALA A N 1
ATOM 2230 C CA . ALA A 1 310 ? 18.378 -0.777 -15.423 1.00 98.88 310 ALA A CA 1
ATOM 2231 C C . ALA A 1 310 ? 18.139 -1.590 -14.151 1.00 98.88 310 ALA A C 1
ATOM 2233 O O . ALA A 1 310 ? 18.510 -2.756 -14.058 1.00 98.88 310 ALA A O 1
ATOM 2234 N N . SER A 1 311 ? 17.472 -0.976 -13.178 1.00 98.75 311 SER A N 1
ATOM 2235 C CA . SER A 1 311 ? 16.894 -1.654 -12.024 1.00 98.75 311 SER A CA 1
ATOM 2236 C C . SER A 1 311 ? 15.404 -1.357 -11.950 1.00 98.75 311 SER A C 1
ATOM 2238 O O . SER A 1 311 ? 14.985 -0.208 -12.122 1.00 98.75 311 SER A O 1
ATOM 2240 N N . ALA A 1 312 ? 14.615 -2.393 -11.683 1.00 98.81 312 ALA A N 1
ATOM 2241 C CA . ALA A 1 312 ? 13.175 -2.304 -11.519 1.00 98.81 312 ALA A CA 1
ATOM 2242 C C . ALA A 1 312 ? 12.775 -2.757 -10.118 1.00 98.81 312 ALA A C 1
ATOM 2244 O O . ALA A 1 312 ? 13.170 -3.836 -9.688 1.00 98.81 312 ALA A O 1
ATOM 2245 N N . LEU A 1 313 ? 11.948 -1.962 -9.438 1.00 98.50 313 LEU A N 1
ATOM 2246 C CA . LEU A 1 313 ? 11.247 -2.379 -8.226 1.00 98.50 313 LEU A CA 1
ATOM 2247 C C . LEU A 1 313 ? 9.779 -2.625 -8.579 1.00 98.50 313 LEU A C 1
ATOM 2249 O O . LEU A 1 313 ? 9.114 -1.734 -9.110 1.00 98.50 313 LEU A O 1
ATOM 2253 N N . ILE A 1 314 ? 9.267 -3.811 -8.266 1.00 98.06 314 ILE A N 1
ATOM 2254 C CA . ILE A 1 314 ? 7.866 -4.197 -8.472 1.00 98.06 314 ILE A CA 1
ATOM 2255 C C . ILE A 1 314 ? 7.252 -4.695 -7.161 1.00 98.06 314 ILE A C 1
ATOM 2257 O O . ILE A 1 314 ? 7.964 -5.052 -6.221 1.00 98.06 314 ILE A O 1
ATOM 2261 N N . TYR A 1 315 ? 5.926 -4.741 -7.097 1.00 94.50 315 TYR A N 1
ATOM 2262 C CA . TYR A 1 315 ? 5.186 -5.258 -5.950 1.00 94.50 315 TYR A CA 1
ATOM 2263 C C . TYR A 1 315 ? 3.986 -6.099 -6.374 1.00 94.50 315 TYR A C 1
ATOM 2265 O O . TYR A 1 315 ? 3.389 -5.843 -7.421 1.00 94.50 315 TYR A O 1
ATOM 2273 N N . ALA A 1 316 ? 3.636 -7.100 -5.565 1.00 90.12 316 ALA A N 1
ATOM 2274 C CA . ALA A 1 316 ? 2.439 -7.913 -5.784 1.00 90.12 316 ALA A CA 1
ATOM 2275 C C . ALA A 1 316 ? 1.168 -7.043 -5.736 1.00 90.12 316 ALA A C 1
ATOM 2277 O O . ALA A 1 316 ? 1.038 -6.195 -4.845 1.00 90.12 316 ALA A O 1
ATOM 2278 N N . ARG A 1 317 ? 0.283 -7.225 -6.721 1.00 81.44 317 ARG A N 1
ATOM 2279 C CA . ARG A 1 317 ? -1.025 -6.562 -6.803 1.00 81.44 317 ARG A CA 1
ATOM 2280 C C . ARG A 1 317 ? -2.028 -7.151 -5.825 1.00 81.44 317 ARG A C 1
ATOM 2282 O O . ARG A 1 317 ? -1.957 -8.373 -5.576 1.00 81.44 317 ARG A O 1
#

pLDDT: mean 94.13, std 5.7, range [69.62, 98.88]

Secondary structure (DSSP, 8-state):
-HHHH-TT---PPP-SSHHHHHHHHHTTS-TT--EEEE--TT-TT--HHHHHHHHHHHHTT-SEEEEEEEP-S---EE-TTS-EEE---GGG-EEE-S-EEEEHHHHHHHTTT----SSHHHHHHHTTPPPEEEE--GGG----SHHHHHHHHHHHH----EEEEEEEEEEEB--TT-EEEETTEEEEEEEPBPSSS---HHHHHHHHHHHHHHT---HHHHH-SS-GGGTT--HHHHHHHHHHHHHHTTEEEEEEEEEEESSSS-GGGTHHHHHHHHHHHTTS--EEEEEE--TT-HHHHTTSEEEEEEEEEEEE-

Foldseek 3Di:
DCVVPDPVDDDDDADPAPLRRVLRVLVVDDPPDFKDWDADVLLVQFDVVQVVVQVVVVVVPAFKEWAWDQDPDFDFDADPVGHGPDTDDSRPDTDTFDRIMGGSVLQNVLSPPPDDDPDSVVSSVVVVGDYHYDHGDPSSDRNDDPVVVVVVVCVVVPPWDKFKFKFKFKFFFDDQPQWDDELNDTDPPDTHGDAQESRHQQLQRALQGLCRRLVNHHPCSQPNRPDPVRGHNGSLRSLLVSLVVSVVSQKAWAEKEKEKEAPDDPCVVCVVVSQVSNCVSSPNHGYHYHYDYPCLDDCRNVRRIMMMMMMTMMTGD

Sequence (317 aa):
IRTLVGSDITVVTGGKTRSESIAIAVKAISHETEFVLVHDAARALASSDLARSVLSALASGEKCVIPVLPEVDTVKVISSDGFVQSTPDRSSLAKVQTPQGFSFATLLAAHKDGATATDDAALVEAMGVKVKTVSGEERALKITTPNDLHQALYFLTGSKTLRTGVGIDAHKFGSADRQLWLGTLLWPNEIGMDGHSDGDVAAHAICDALFAAAQLGDLGSNFGVDRPEYAGASGEKLLTEAVSKVSAAGFAISNISLQIIGNRPKIGSRRAEVIAALSKVLGGVPVSVSATTTDGMGLTGTGEGIAAIASALIYAR

Radius of gyration: 31.99 Å; chains: 1; bounding box: 77×34×83 Å